Protein AF-A0A4R3EW87-F1 (afdb_monomer_lite)

Sequence (245 aa):
MAAASVPEVMINSNGIRLARLDYAKRLHEVAPASLVAISLDSADTKTNDQHRGAGGISAVNAIENLVSLGHAVCISTVMTGDNFKSAESLIDRFFPDVRVFRFFPRIPRSVAEANDDEYWTELSIFFERVQQRAGTQPWLKPILPYKSVQRSEQGLMFDTLEHCCCAFSKAFIDSSLQVYPCYYSANTDTRYGDLLQDSFKAIWSGERARETREASRLRSLCSVSLLRPHVPHKFHSQDWAHGLT

Structure (mmCIF, N/CA/C/O backbone):
data_AF-A0A4R3EW87-F1
#
_entry.id   AF-A0A4R3EW87-F1
#
loop_
_atom_site.group_PDB
_atom_site.id
_atom_site.type_symbol
_atom_site.label_atom_id
_atom_site.label_alt_id
_atom_site.label_comp_id
_atom_site.label_asym_id
_atom_site.label_entity_id
_atom_site.label_seq_id
_atom_site.pdbx_PDB_ins_code
_atom_site.Cartn_x
_atom_site.Cartn_y
_atom_site.Cartn_z
_atom_site.occupancy
_atom_site.B_iso_or_equiv
_atom_site.auth_seq_id
_atom_site.auth_comp_id
_atom_site.auth_asym_id
_atom_site.auth_atom_id
_atom_site.pdbx_PDB_model_num
ATOM 1 N N . MET A 1 1 ? 9.437 -21.289 20.435 1.00 26.72 1 MET A N 1
ATOM 2 C CA . MET A 1 1 ? 8.135 -20.606 20.265 1.00 26.72 1 MET A CA 1
ATOM 3 C C . MET A 1 1 ? 8.160 -19.906 18.922 1.00 26.72 1 MET A C 1
ATOM 5 O O . MET A 1 1 ? 9.165 -19.278 18.623 1.00 26.72 1 MET A O 1
ATOM 9 N N . ALA A 1 2 ? 7.144 -20.155 18.093 1.00 28.72 2 ALA A N 1
ATOM 10 C CA . ALA A 1 2 ? 7.149 -19.932 16.649 1.00 28.72 2 ALA A CA 1
ATOM 11 C C . ALA A 1 2 ? 7.672 -18.543 16.253 1.00 28.72 2 ALA A C 1
ATOM 13 O O . ALA A 1 2 ? 7.121 -17.528 16.676 1.00 28.72 2 ALA A O 1
ATOM 14 N N . ALA A 1 3 ? 8.711 -18.513 15.413 1.00 31.08 3 ALA A N 1
ATOM 15 C CA . ALA A 1 3 ? 8.993 -17.349 14.590 1.00 31.08 3 ALA A CA 1
ATOM 16 C C . ALA A 1 3 ? 7.690 -17.044 13.849 1.00 31.08 3 ALA A C 1
ATOM 18 O O . ALA A 1 3 ? 7.222 -17.878 13.077 1.00 31.08 3 ALA A O 1
ATOM 19 N N . ALA A 1 4 ? 7.037 -15.935 14.196 1.00 39.56 4 ALA A N 1
ATOM 20 C CA . ALA A 1 4 ? 5.772 -15.553 13.597 1.00 39.56 4 ALA A CA 1
ATOM 21 C C . ALA A 1 4 ? 6.009 -15.428 12.090 1.00 39.56 4 ALA A C 1
ATOM 23 O O . ALA A 1 4 ? 6.648 -14.474 11.646 1.00 39.56 4 ALA A O 1
ATOM 24 N N . SER A 1 5 ? 5.575 -16.436 11.331 1.00 42.72 5 SER A N 1
ATOM 25 C CA . SER A 1 5 ? 5.704 -16.467 9.883 1.00 42.72 5 SER A CA 1
ATOM 26 C C . SER A 1 5 ? 5.057 -15.198 9.357 1.00 42.72 5 SER A C 1
ATOM 28 O O . SER A 1 5 ? 3.868 -14.961 9.586 1.00 42.72 5 SER A O 1
ATOM 30 N N . VAL A 1 6 ? 5.846 -14.350 8.703 1.00 48.12 6 VAL A N 1
ATOM 31 C CA . VAL A 1 6 ? 5.289 -13.274 7.889 1.00 48.12 6 VAL A CA 1
ATOM 32 C C . VAL A 1 6 ? 4.300 -13.951 6.937 1.00 48.12 6 VAL A C 1
ATOM 34 O O . VAL A 1 6 ? 4.699 -14.922 6.292 1.00 48.12 6 VAL A O 1
ATOM 37 N N . PRO A 1 7 ? 3.024 -13.531 6.891 1.00 59.00 7 PRO A N 1
ATOM 38 C CA . PRO A 1 7 ? 2.067 -14.148 5.990 1.00 59.00 7 PRO A CA 1
ATOM 39 C C . PRO A 1 7 ? 2.629 -14.098 4.570 1.00 59.00 7 PRO A C 1
ATOM 41 O O . PRO A 1 7 ? 3.055 -13.036 4.110 1.00 59.00 7 PRO A O 1
ATOM 44 N N . GLU A 1 8 ? 2.651 -15.251 3.902 1.00 76.06 8 GLU A N 1
ATOM 45 C CA . GLU A 1 8 ? 3.223 -15.406 2.557 1.00 76.06 8 GLU A CA 1
ATOM 46 C C . GLU A 1 8 ? 2.510 -14.518 1.530 1.00 76.06 8 GLU A C 1
ATOM 48 O O . GLU A 1 8 ? 3.086 -14.139 0.512 1.00 76.06 8 GLU A O 1
ATOM 53 N N . VAL A 1 9 ? 1.261 -14.141 1.827 1.00 90.38 9 VAL A N 1
ATOM 54 C CA . VAL A 1 9 ? 0.421 -13.304 0.978 1.00 90.38 9 VAL A CA 1
ATOM 55 C C . VAL A 1 9 ? -0.149 -12.141 1.776 1.00 90.38 9 VAL A C 1
ATOM 57 O O . VAL A 1 9 ? -0.781 -12.309 2.822 1.00 90.38 9 VAL A O 1
ATOM 60 N N . MET A 1 10 ? 0.023 -10.945 1.223 1.00 92.38 10 MET A N 1
ATOM 61 C CA . MET A 1 10 ? -0.627 -9.734 1.693 1.00 92.38 10 MET A CA 1
ATOM 62 C C . MET A 1 10 ? -1.493 -9.131 0.596 1.00 92.38 10 MET A C 1
ATOM 64 O O . MET A 1 10 ? -1.043 -8.966 -0.537 1.00 92.38 10 MET A O 1
ATOM 68 N N . ILE A 1 11 ? -2.707 -8.732 0.964 1.00 95.56 11 ILE A N 1
ATOM 69 C CA . ILE A 1 11 ? -3.673 -8.121 0.051 1.00 95.56 11 ILE A CA 1
ATOM 70 C C . ILE A 1 11 ? -3.911 -6.682 0.497 1.00 95.56 11 ILE A C 1
ATOM 72 O O . ILE A 1 11 ? -4.476 -6.450 1.561 1.00 95.56 11 ILE A O 1
ATOM 76 N N . ASN A 1 12 ? -3.503 -5.710 -0.317 1.00 95.69 12 ASN A N 1
ATOM 77 C CA . ASN A 1 12 ? -3.825 -4.303 -0.074 1.00 95.69 12 ASN A CA 1
ATOM 78 C C . ASN A 1 12 ? -5.201 -3.980 -0.671 1.00 95.69 12 ASN A C 1
ATOM 80 O O . ASN A 1 12 ? -5.460 -4.274 -1.839 1.00 95.69 12 ASN A O 1
ATOM 84 N N . SER A 1 13 ? -6.084 -3.365 0.113 1.00 97.19 13 SER A N 1
ATOM 85 C CA . SER A 1 13 ? -7.434 -2.993 -0.316 1.00 97.19 13 SER A CA 1
ATOM 86 C C . SER A 1 13 ? -7.864 -1.656 0.289 1.00 97.19 13 SER A C 1
ATOM 88 O O . SER A 1 13 ? -7.424 -1.275 1.369 1.00 97.19 13 SER A O 1
ATOM 90 N N . ASN A 1 14 ? -8.771 -0.948 -0.384 1.00 96.31 14 ASN A N 1
ATOM 91 C CA . ASN A 1 14 ? -9.493 0.192 0.192 1.00 96.31 14 ASN A CA 1
ATOM 92 C C . ASN A 1 14 ? -10.723 -0.238 1.018 1.00 96.31 14 ASN A C 1
ATOM 94 O O . ASN A 1 14 ? -11.462 0.606 1.506 1.00 96.31 14 ASN A O 1
ATOM 98 N N . GLY A 1 15 ? -10.987 -1.545 1.129 1.00 97.31 15 GLY A N 1
ATOM 99 C CA . GLY A 1 15 ? -12.063 -2.103 1.948 1.00 97.31 15 GLY A CA 1
ATOM 100 C C . GLY A 1 15 ? -13.459 -2.078 1.321 1.00 97.31 15 GLY A C 1
ATOM 101 O O . GLY A 1 15 ? -14.312 -2.845 1.748 1.00 97.31 15 GLY A O 1
ATOM 102 N N . ILE A 1 16 ? -13.709 -1.318 0.249 1.00 97.31 16 ILE A N 1
ATOM 103 C CA . ILE A 1 16 ? -15.072 -1.112 -0.287 1.00 97.31 16 ILE A CA 1
ATOM 104 C C . ILE A 1 16 ? -15.806 -2.428 -0.586 1.00 97.31 16 ILE A C 1
ATOM 106 O O . ILE A 1 16 ? -16.961 -2.601 -0.206 1.00 97.31 16 ILE A O 1
ATOM 110 N N . ARG A 1 17 ? -15.145 -3.389 -1.245 1.00 97.69 17 ARG A N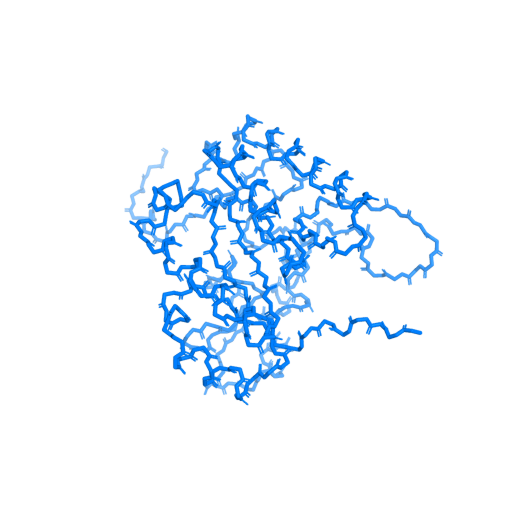 1
ATOM 111 C CA . ARG A 1 17 ? -15.770 -4.692 -1.547 1.00 97.69 17 ARG A CA 1
ATOM 112 C C . ARG A 1 17 ? -15.906 -5.589 -0.320 1.00 97.69 17 ARG A C 1
ATOM 114 O O . ARG A 1 17 ? -16.863 -6.355 -0.267 1.00 97.69 17 ARG A O 1
ATOM 121 N N . LEU A 1 18 ? -14.967 -5.485 0.619 1.00 98.44 18 LEU A N 1
ATOM 122 C CA . LEU A 1 18 ? -14.889 -6.275 1.853 1.00 98.44 18 LEU A CA 1
ATOM 123 C C . LEU A 1 18 ? -15.867 -5.782 2.931 1.00 98.44 18 LEU A C 1
ATOM 125 O O . LEU A 1 18 ? -16.197 -6.526 3.851 1.00 98.44 18 LEU A O 1
ATOM 129 N N . ALA A 1 19 ? -16.408 -4.572 2.774 1.00 98.31 19 ALA A N 1
ATOM 130 C CA . ALA A 1 19 ? -17.542 -4.084 3.554 1.00 98.31 19 ALA A CA 1
ATOM 131 C C . ALA A 1 19 ? -18.802 -4.950 3.370 1.00 98.31 19 ALA A C 1
ATOM 133 O O . ALA A 1 19 ? -19.678 -4.963 4.231 1.00 98.31 19 ALA A O 1
ATOM 134 N N . ARG A 1 20 ? -18.896 -5.697 2.260 1.00 98.44 20 ARG A N 1
ATOM 135 C CA . ARG A 1 20 ? -19.943 -6.698 2.048 1.00 98.44 20 ARG A CA 1
ATOM 136 C C . ARG A 1 20 ? -19.506 -8.021 2.676 1.00 98.44 20 ARG A C 1
ATOM 138 O O . ARG A 1 20 ? -18.510 -8.612 2.254 1.00 98.44 20 ARG A O 1
ATOM 145 N N . LEU A 1 21 ? -20.247 -8.477 3.685 1.00 98.31 21 LEU A N 1
ATOM 146 C CA . LEU A 1 21 ? -19.875 -9.641 4.493 1.00 98.31 21 LEU A CA 1
ATOM 147 C C . LEU A 1 21 ? -19.744 -10.931 3.667 1.00 98.31 21 LEU A C 1
ATOM 149 O O . LEU A 1 21 ? -18.860 -11.737 3.934 1.00 98.31 21 LEU A O 1
ATOM 153 N N . ASP A 1 22 ? -20.582 -11.128 2.648 1.00 98.38 22 ASP A N 1
ATOM 154 C CA . ASP A 1 22 ? -20.495 -12.271 1.730 1.00 98.38 22 ASP A CA 1
ATOM 155 C C . ASP A 1 22 ? -19.151 -12.305 0.983 1.00 98.38 22 ASP A C 1
ATOM 157 O O . ASP A 1 22 ? -18.526 -13.357 0.850 1.00 98.38 22 ASP A O 1
ATOM 161 N N . TYR A 1 23 ? -18.658 -11.143 0.551 1.00 98.44 23 TYR A N 1
ATOM 162 C CA . TYR A 1 23 ? -17.362 -11.027 -0.107 1.00 98.44 23 TYR A CA 1
ATOM 163 C C . TYR A 1 23 ? -16.203 -11.270 0.871 1.00 98.44 23 TYR A C 1
ATOM 165 O O . TYR A 1 23 ? -15.242 -11.954 0.518 1.00 98.44 23 TYR A O 1
ATOM 173 N N . ALA A 1 24 ? -16.296 -10.747 2.099 1.00 98.56 24 ALA A N 1
ATOM 174 C CA . ALA A 1 24 ? -15.303 -10.998 3.147 1.00 98.56 24 ALA A CA 1
ATOM 175 C C . ALA A 1 24 ? -15.227 -12.487 3.527 1.00 98.56 24 ALA A C 1
ATOM 177 O O . ALA A 1 24 ? -14.126 -13.028 3.627 1.00 98.56 24 ALA A O 1
ATOM 178 N N . LYS A 1 25 ? -16.376 -13.167 3.647 1.00 98.50 25 LYS A N 1
ATOM 179 C CA . LYS A 1 25 ? -16.454 -14.620 3.879 1.00 98.50 25 LYS A CA 1
ATOM 180 C C . LYS A 1 25 ? -15.754 -15.404 2.778 1.00 98.50 25 LYS A C 1
ATOM 182 O O . LYS A 1 25 ? -14.872 -16.200 3.074 1.00 98.50 25 LYS A O 1
ATOM 187 N N . ARG A 1 26 ? -16.052 -15.093 1.513 1.00 98.31 26 ARG A N 1
ATOM 188 C CA . ARG A 1 26 ? -15.391 -15.733 0.367 1.00 98.31 26 ARG A CA 1
ATOM 189 C C . ARG A 1 26 ? -13.875 -15.549 0.390 1.00 98.31 26 ARG A C 1
ATOM 191 O O . ARG A 1 26 ? -13.159 -16.493 0.084 1.00 98.31 26 ARG A O 1
ATOM 198 N N . LEU A 1 27 ? -13.374 -14.359 0.742 1.00 97.44 27 LEU A N 1
ATOM 199 C CA . LEU A 1 27 ? -11.930 -14.142 0.884 1.00 97.44 27 LEU A CA 1
ATOM 200 C C . LEU A 1 27 ? -11.343 -14.993 2.018 1.00 97.44 27 LEU A C 1
ATOM 202 O O . LEU A 1 27 ? -10.307 -15.626 1.830 1.00 97.44 27 LEU A O 1
ATOM 206 N N . HIS A 1 28 ? -12.002 -15.014 3.178 1.00 97.06 28 HIS A N 1
ATOM 207 C CA . HIS A 1 28 ? -11.565 -15.813 4.319 1.00 97.06 28 HIS A CA 1
ATOM 208 C C . HIS A 1 28 ? -11.522 -17.310 3.990 1.00 97.06 28 HIS A C 1
ATOM 210 O O . HIS A 1 28 ? -10.567 -17.978 4.364 1.00 97.06 28 HIS A O 1
ATOM 216 N N . GLU A 1 29 ? -12.497 -17.819 3.238 1.00 97.38 29 GLU A N 1
ATOM 217 C CA . GLU A 1 29 ? -12.547 -19.218 2.801 1.00 97.38 29 GLU A CA 1
ATOM 218 C C . GLU A 1 29 ? -11.392 -19.588 1.855 1.00 97.38 29 GLU A C 1
ATOM 220 O O . GLU A 1 29 ? -10.799 -20.654 2.008 1.00 97.38 29 GLU A O 1
ATOM 225 N N . VAL A 1 30 ? -11.049 -18.727 0.886 1.00 96.19 30 VAL A N 1
ATOM 226 C CA . VAL A 1 30 ? -10.030 -19.054 -0.137 1.00 96.19 30 VAL A CA 1
ATOM 227 C C . VAL A 1 30 ? -8.599 -18.709 0.275 1.00 96.19 30 VAL A C 1
ATOM 229 O O . VAL A 1 30 ? -7.657 -19.285 -0.264 1.00 96.19 30 VAL A O 1
ATOM 232 N N . ALA A 1 31 ? -8.414 -17.757 1.191 1.00 95.00 31 ALA A N 1
ATOM 233 C CA . ALA A 1 31 ? -7.098 -17.276 1.608 1.00 95.00 31 ALA A CA 1
ATOM 234 C C . ALA A 1 31 ? -7.022 -17.003 3.126 1.00 95.00 31 ALA A C 1
ATOM 236 O O . ALA A 1 31 ? -6.613 -15.910 3.527 1.00 95.00 31 ALA A O 1
ATOM 237 N N . PRO A 1 32 ? -7.374 -17.970 3.998 1.00 94.00 32 PRO A N 1
ATOM 238 C CA . PRO A 1 32 ? -7.515 -17.746 5.444 1.00 94.00 32 PRO A CA 1
ATOM 239 C C . PRO A 1 32 ? -6.225 -17.279 6.136 1.00 94.00 32 PRO A C 1
ATOM 241 O O . PRO A 1 32 ? -6.285 -16.614 7.165 1.00 94.00 32 PRO A O 1
ATOM 244 N N . ALA A 1 33 ? -5.060 -17.610 5.570 1.00 91.62 33 ALA A N 1
ATOM 245 C CA . ALA A 1 33 ? -3.749 -17.240 6.102 1.00 91.62 33 ALA A CA 1
ATOM 246 C C . ALA A 1 33 ? -3.211 -15.895 5.570 1.00 91.62 33 ALA A C 1
ATOM 248 O O . ALA A 1 33 ? -2.104 -15.496 5.935 1.00 91.62 33 ALA A O 1
ATOM 249 N N . SER A 1 34 ? -3.945 -15.205 4.688 1.00 94.88 34 SER A N 1
ATOM 250 C CA . SER A 1 34 ? -3.498 -13.918 4.151 1.00 94.88 34 SER A CA 1
ATOM 251 C C . SER A 1 34 ? -3.620 -12.799 5.186 1.00 94.88 34 SER A C 1
ATOM 253 O O . SER A 1 34 ? -4.473 -12.840 6.071 1.00 94.88 34 SER A O 1
ATOM 255 N N . LEU A 1 35 ? -2.775 -11.776 5.062 1.00 95.38 35 LEU A N 1
ATOM 256 C CA . LEU A 1 35 ? -2.942 -10.526 5.801 1.00 95.38 35 LEU A CA 1
ATOM 257 C C . LEU A 1 35 ? -3.587 -9.484 4.894 1.00 95.38 35 LEU A C 1
ATOM 259 O O . LEU A 1 35 ? -2.999 -9.078 3.887 1.00 95.38 35 LEU A O 1
ATOM 263 N N . VAL A 1 36 ? -4.773 -9.014 5.266 1.00 97.50 36 VAL A N 1
ATOM 264 C CA . VAL A 1 36 ? -5.471 -7.976 4.505 1.00 97.50 36 VAL A CA 1
ATOM 265 C C . VAL A 1 36 ? -5.117 -6.609 5.074 1.00 97.50 36 VAL A C 1
ATOM 267 O O . VAL A 1 36 ? -5.470 -6.276 6.203 1.00 97.50 36 VAL A O 1
ATOM 270 N N . ALA A 1 37 ? -4.410 -5.813 4.282 1.00 97.06 37 ALA A N 1
ATOM 271 C CA . ALA A 1 37 ? -4.080 -4.434 4.589 1.00 97.06 37 ALA A CA 1
ATOM 272 C C . ALA A 1 37 ? -5.196 -3.506 4.081 1.00 97.06 37 ALA A C 1
ATOM 274 O O . ALA A 1 37 ? -5.301 -3.248 2.878 1.00 97.06 37 ALA A O 1
ATOM 275 N N . ILE A 1 38 ? -6.039 -3.016 4.991 1.00 98.25 38 ILE A N 1
ATOM 276 C CA . ILE A 1 38 ? -7.107 -2.060 4.686 1.00 98.25 38 ILE A CA 1
ATOM 277 C C . ILE A 1 38 ? -6.563 -0.641 4.790 1.00 98.25 38 ILE A C 1
ATOM 279 O O . ILE A 1 38 ? -5.973 -0.256 5.798 1.00 98.25 38 ILE A O 1
ATOM 283 N N . SER A 1 39 ? -6.769 0.135 3.733 1.00 96.88 39 SER A N 1
ATOM 284 C CA . SER A 1 39 ? -6.379 1.537 3.693 1.00 96.88 39 SER A CA 1
ATOM 285 C C . SER A 1 39 ? -7.377 2.390 4.476 1.00 96.88 39 SER A C 1
ATOM 287 O O . SER A 1 39 ? -8.541 2.463 4.082 1.00 96.88 39 SER A O 1
ATOM 289 N N . LEU A 1 40 ? -6.927 3.026 5.557 1.00 96.44 40 LEU A N 1
ATOM 290 C CA . LEU A 1 40 ? -7.739 3.911 6.394 1.00 96.44 40 LEU A CA 1
ATOM 291 C C . LEU A 1 40 ? -6.821 4.954 7.044 1.00 96.44 40 LEU A C 1
ATOM 293 O O . LEU A 1 40 ? -5.877 4.598 7.751 1.00 96.44 40 LEU A O 1
ATOM 297 N N . ASP A 1 41 ? -7.082 6.235 6.786 1.00 94.12 41 ASP A N 1
ATOM 298 C CA . ASP A 1 41 ? -6.176 7.319 7.194 1.00 94.12 41 ASP A CA 1
ATOM 299 C C . ASP A 1 41 ? -6.560 7.974 8.529 1.00 94.12 41 ASP A C 1
ATOM 301 O O . ASP A 1 41 ? -5.760 8.690 9.125 1.00 94.12 41 ASP A O 1
ATOM 305 N N . SER A 1 42 ? -7.780 7.730 9.007 1.00 91.62 42 SER A N 1
ATOM 306 C CA . SER A 1 42 ? -8.287 8.234 10.283 1.00 91.62 42 SER A CA 1
ATOM 307 C C . SER A 1 42 ? -9.432 7.363 10.793 1.00 91.62 42 SER A C 1
ATOM 309 O O . SER A 1 42 ? -10.174 6.783 9.998 1.00 91.62 42 SER A O 1
ATOM 311 N N . ALA A 1 43 ? -9.595 7.274 12.117 1.00 89.25 43 ALA A N 1
ATOM 312 C CA . ALA A 1 43 ? -10.757 6.616 12.712 1.00 89.25 43 ALA A CA 1
ATOM 313 C C . ALA A 1 43 ? -12.049 7.421 12.488 1.00 89.25 43 ALA A C 1
ATOM 315 O O . ALA A 1 43 ? -13.134 6.829 12.477 1.00 89.25 43 ALA A O 1
ATOM 316 N N . ASP A 1 44 ? -11.934 8.741 12.282 1.00 89.19 44 ASP A N 1
ATOM 317 C CA . ASP A 1 44 ? -13.027 9.566 11.778 1.00 89.19 44 ASP A CA 1
ATOM 318 C C . ASP A 1 44 ? -13.131 9.409 10.259 1.00 89.19 44 ASP A C 1
ATOM 320 O O . ASP A 1 44 ? -12.287 9.858 9.479 1.00 89.19 44 ASP A O 1
ATOM 324 N N . THR A 1 45 ? -14.225 8.784 9.833 1.00 91.06 45 THR A N 1
ATOM 325 C CA . THR A 1 45 ? -14.519 8.552 8.419 1.00 91.06 45 THR A CA 1
ATOM 326 C C . THR A 1 45 ? -14.620 9.846 7.610 1.00 91.06 45 THR A C 1
ATOM 328 O O . THR A 1 45 ? -14.296 9.825 6.425 1.00 91.06 45 THR A O 1
ATOM 331 N N . LYS A 1 46 ? -14.980 10.983 8.227 1.00 89.19 46 LYS A N 1
ATOM 332 C CA . LYS A 1 46 ? -15.002 12.279 7.531 1.00 89.19 46 LYS A CA 1
ATOM 333 C C . LYS A 1 46 ? -13.590 12.752 7.195 1.00 89.19 46 LYS A C 1
ATOM 335 O O . LYS A 1 46 ? -13.335 13.108 6.048 1.00 89.19 46 LYS A O 1
ATOM 340 N N . THR A 1 47 ? -12.663 12.702 8.154 1.00 87.12 47 THR A N 1
ATOM 341 C CA . THR A 1 47 ? -11.243 13.021 7.922 1.00 87.12 47 THR A CA 1
ATOM 342 C C . THR A 1 47 ? -10.600 12.064 6.920 1.00 87.12 47 THR A C 1
ATOM 344 O O . THR A 1 47 ? -9.810 12.486 6.075 1.00 87.12 47 THR A O 1
ATOM 347 N N . ASN A 1 48 ? -10.956 10.777 6.962 1.00 90.06 48 ASN A N 1
ATOM 348 C CA . ASN A 1 48 ? -10.509 9.822 5.949 1.00 90.06 48 ASN A CA 1
ATOM 349 C C . ASN A 1 48 ? -10.981 10.225 4.541 1.00 90.06 48 ASN A C 1
ATOM 351 O O . ASN A 1 48 ? -10.190 10.253 3.596 1.00 90.06 48 ASN A O 1
ATOM 355 N N . ASP A 1 49 ? -12.263 10.555 4.399 1.00 92.81 49 ASP A N 1
ATOM 356 C CA . ASP A 1 49 ? -12.872 10.827 3.097 1.00 92.81 49 ASP A CA 1
ATOM 357 C C . ASP A 1 49 ? -12.428 12.170 2.505 1.00 92.81 49 ASP A C 1
ATOM 359 O O . ASP A 1 49 ? -12.360 12.290 1.285 1.00 92.81 49 ASP A O 1
ATOM 363 N N . GLN A 1 50 ? -11.997 13.133 3.327 1.00 88.56 50 GLN A N 1
ATOM 364 C CA . GLN A 1 50 ? -11.319 14.347 2.847 1.00 88.56 50 GLN A CA 1
ATOM 365 C C . GLN A 1 50 ? -10.076 14.030 1.996 1.00 88.56 50 GLN A C 1
ATOM 367 O O . GLN A 1 50 ? -9.820 14.712 1.007 1.00 88.56 50 GLN A O 1
ATOM 372 N N . HIS A 1 51 ? -9.334 12.975 2.343 1.00 82.38 51 HIS A N 1
ATOM 373 C CA . HIS A 1 51 ? -8.112 12.577 1.638 1.00 82.38 51 HIS A CA 1
ATOM 374 C C . HIS A 1 51 ? -8.367 11.538 0.545 1.00 82.38 51 HIS A C 1
ATOM 376 O O . HIS A 1 51 ? -7.710 11.542 -0.497 1.00 82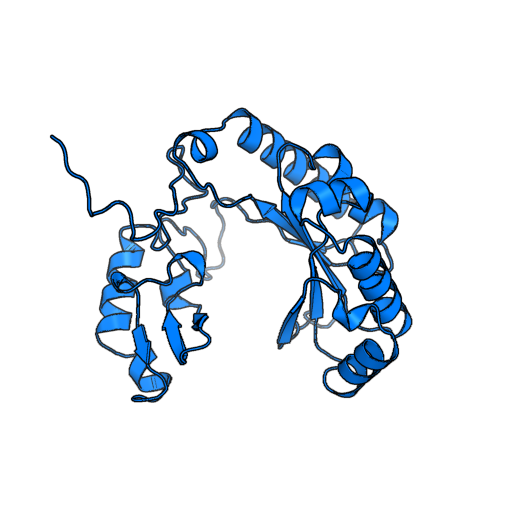.38 51 HIS A O 1
ATOM 382 N N . ARG A 1 52 ? -9.307 10.619 0.789 1.00 86.94 52 ARG A N 1
ATOM 383 C CA . ARG A 1 52 ? -9.575 9.466 -0.087 1.00 86.94 52 ARG A CA 1
ATOM 384 C C . ARG A 1 52 ? -10.761 9.663 -1.029 1.00 86.94 52 ARG A C 1
ATOM 386 O O . ARG A 1 52 ? -11.029 8.790 -1.852 1.00 86.94 52 ARG A O 1
ATOM 393 N N . GLY A 1 53 ? -11.474 10.779 -0.911 1.00 89.75 53 GLY A N 1
ATOM 394 C CA . GLY A 1 53 ? -12.680 11.110 -1.667 1.00 89.75 53 GLY A CA 1
ATOM 395 C C . GLY A 1 53 ? -13.948 10.463 -1.106 1.00 89.75 53 GLY A C 1
ATOM 396 O O . GLY A 1 53 ? -14.967 11.136 -0.984 1.00 89.75 53 GLY A O 1
ATOM 397 N N . ALA A 1 54 ? -13.904 9.169 -0.771 1.00 91.44 54 ALA A N 1
ATOM 398 C CA . ALA A 1 54 ? -15.006 8.440 -0.143 1.00 91.44 54 ALA A CA 1
ATOM 399 C C . ALA A 1 54 ? -14.546 7.081 0.414 1.00 91.44 54 ALA A C 1
ATOM 401 O O . ALA A 1 54 ? -13.498 6.550 0.034 1.00 91.44 54 ALA A O 1
ATOM 402 N N . GLY A 1 55 ? -15.409 6.452 1.215 1.00 93.62 55 GLY A N 1
ATOM 403 C CA . GLY A 1 55 ? -15.325 5.023 1.528 1.00 93.62 55 GLY A CA 1
ATOM 404 C C . GLY A 1 55 ? -14.786 4.691 2.916 1.00 93.62 55 GLY A C 1
ATOM 405 O O . GLY A 1 55 ? -14.611 3.510 3.209 1.00 93.62 55 GLY A O 1
ATOM 406 N N . GLY A 1 56 ? -14.581 5.679 3.788 1.00 95.56 56 GLY A N 1
ATOM 407 C CA . GLY A 1 56 ? -14.122 5.478 5.162 1.00 95.56 56 GLY A CA 1
ATOM 408 C C . GLY A 1 56 ? -15.038 4.555 5.962 1.00 95.56 56 GLY A C 1
ATOM 409 O O . GLY A 1 56 ? -14.556 3.629 6.609 1.00 95.56 56 GLY A O 1
ATOM 410 N N . ILE A 1 57 ? -16.361 4.724 5.843 1.00 97.12 57 ILE A N 1
ATOM 411 C CA . ILE A 1 57 ? -17.341 3.813 6.468 1.00 97.12 57 ILE A CA 1
ATOM 412 C C . ILE A 1 57 ? -17.170 2.385 5.932 1.00 97.12 57 ILE A C 1
ATOM 414 O O . ILE A 1 57 ? -17.172 1.425 6.695 1.00 97.12 57 ILE A O 1
ATOM 418 N N . SER A 1 58 ? -16.968 2.226 4.623 1.00 98.06 58 SER A N 1
ATOM 419 C CA . SER A 1 58 ? -16.755 0.908 4.023 1.00 98.06 58 SER A CA 1
ATOM 420 C C . SER A 1 58 ? -15.446 0.263 4.487 1.00 98.06 58 SER A C 1
ATOM 422 O O . SER A 1 58 ? -15.413 -0.940 4.722 1.00 98.06 58 SER A O 1
ATOM 424 N N . ALA A 1 59 ? -14.372 1.039 4.648 1.00 98.00 59 ALA A N 1
ATOM 425 C CA . ALA A 1 59 ? -13.100 0.550 5.176 1.00 98.00 59 ALA A CA 1
ATOM 426 C C . ALA A 1 59 ? -13.233 0.075 6.632 1.00 98.00 59 ALA A C 1
ATOM 428 O O . ALA A 1 59 ? -12.758 -1.010 6.961 1.00 98.00 59 ALA A O 1
ATOM 429 N N . VAL A 1 60 ? -13.946 0.832 7.471 1.00 97.94 60 VAL A N 1
ATOM 430 C CA . VAL A 1 60 ? -14.304 0.429 8.840 1.00 97.94 60 VAL A CA 1
ATOM 431 C C . VAL A 1 60 ? -15.086 -0.888 8.837 1.00 97.94 60 VAL A C 1
ATOM 433 O O . VAL A 1 60 ? -14.654 -1.853 9.464 1.00 97.94 60 VAL A O 1
ATOM 436 N N . ASN A 1 61 ? -16.175 -0.967 8.067 1.00 98.44 61 ASN A N 1
ATOM 437 C CA . ASN A 1 61 ? -17.004 -2.174 7.992 1.00 98.44 61 ASN A CA 1
ATOM 438 C C . ASN A 1 61 ? -16.209 -3.381 7.467 1.00 98.44 61 ASN A C 1
ATOM 440 O O . ASN A 1 61 ? -16.441 -4.512 7.880 1.00 98.44 61 ASN A O 1
ATOM 444 N N . ALA A 1 62 ? -15.258 -3.163 6.554 1.00 98.62 62 ALA A N 1
ATOM 445 C CA . ALA A 1 62 ? -14.370 -4.216 6.072 1.00 98.62 62 ALA A CA 1
ATOM 446 C C . ALA A 1 62 ? -13.461 -4.761 7.178 1.00 98.62 62 ALA A C 1
ATOM 448 O O . ALA A 1 62 ? -13.292 -5.976 7.269 1.00 98.62 62 ALA A O 1
ATOM 449 N N . ILE A 1 63 ? -12.893 -3.880 8.009 1.00 98.62 63 ILE A N 1
ATOM 450 C CA . ILE A 1 63 ? -12.076 -4.271 9.164 1.00 98.62 63 ILE A CA 1
ATOM 451 C C . ILE A 1 63 ? -12.929 -5.089 10.137 1.00 98.62 63 ILE A C 1
ATOM 453 O O . ILE A 1 63 ? -12.542 -6.200 10.483 1.00 98.62 63 ILE A O 1
ATOM 457 N N . GLU A 1 64 ? -14.108 -4.587 10.507 1.00 98.44 64 GLU A N 1
ATOM 458 C CA . GLU A 1 64 ? -15.026 -5.254 11.441 1.00 98.44 64 GLU A CA 1
ATOM 459 C C . GLU A 1 64 ? -15.481 -6.626 10.917 1.00 98.44 64 GLU A C 1
ATOM 461 O O . GLU A 1 64 ? -15.410 -7.621 11.642 1.00 98.44 64 GLU A O 1
ATOM 466 N N . ASN A 1 65 ? -15.848 -6.724 9.634 1.00 98.69 65 ASN A N 1
ATOM 467 C CA . ASN A 1 65 ? -16.192 -7.999 9.002 1.00 98.69 65 ASN A CA 1
ATOM 468 C C . ASN A 1 65 ? -15.028 -8.995 9.071 1.00 98.69 65 ASN A C 1
ATOM 470 O O . ASN A 1 65 ? -15.221 -10.135 9.490 1.00 98.69 65 ASN A O 1
ATOM 474 N N . LEU A 1 66 ? -13.822 -8.588 8.667 1.00 98.56 66 LEU A N 1
ATOM 475 C CA . LEU A 1 66 ? -12.654 -9.473 8.645 1.00 98.56 66 LEU A CA 1
ATOM 476 C C . LEU A 1 66 ? -12.252 -9.923 10.053 1.00 98.56 66 LEU A C 1
ATOM 478 O O . LEU A 1 66 ? -11.996 -11.110 10.254 1.00 98.56 66 LEU A O 1
ATOM 482 N N . VAL A 1 67 ? -12.271 -9.009 11.026 1.00 98.31 67 VAL A N 1
ATOM 483 C CA . VAL A 1 67 ? -12.029 -9.310 12.444 1.00 98.31 67 VAL A CA 1
ATOM 484 C C . VAL A 1 67 ? -13.066 -10.303 12.974 1.00 98.31 67 VAL A C 1
ATOM 486 O O . VAL A 1 67 ? -12.687 -11.287 13.604 1.00 98.31 67 VAL A O 1
ATOM 489 N N . SER A 1 68 ? -14.356 -10.117 12.664 1.00 98.25 68 SER A N 1
ATOM 490 C CA . SER A 1 68 ? -15.425 -11.031 13.109 1.00 98.25 68 SER A CA 1
ATOM 491 C C . SER A 1 68 ? -15.276 -12.458 12.564 1.00 98.25 68 SER A C 1
ATOM 493 O O . SER A 1 68 ? -15.724 -13.416 13.189 1.00 98.25 68 SER A O 1
ATOM 495 N N . LEU A 1 69 ? -14.616 -12.603 11.412 1.00 98.00 69 LEU A N 1
ATOM 496 C CA . LEU A 1 69 ? -14.287 -13.887 10.795 1.00 98.00 69 LEU A CA 1
ATOM 497 C C . LEU A 1 69 ? -12.960 -14.466 11.316 1.00 98.00 69 LEU A C 1
ATOM 499 O O . LEU A 1 69 ? -12.538 -15.522 10.857 1.00 98.00 69 LEU A O 1
ATOM 503 N N . GLY A 1 70 ? -12.262 -13.778 12.225 1.00 96.75 70 GLY A N 1
ATOM 504 C CA . GLY A 1 70 ? -10.926 -14.163 12.686 1.00 96.75 70 GLY A CA 1
ATOM 505 C C . GLY A 1 70 ? -9.839 -14.028 11.612 1.00 96.75 70 GLY A C 1
ATOM 506 O O . GLY A 1 70 ? -8.780 -14.643 11.730 1.00 96.75 70 GLY A O 1
ATOM 507 N N . HIS A 1 71 ? -10.087 -13.259 10.548 1.00 97.12 71 HIS A N 1
ATOM 508 C CA . HIS A 1 71 ? -9.112 -13.027 9.487 1.00 97.12 71 HIS A CA 1
ATOM 509 C C . HIS A 1 71 ? -8.071 -11.991 9.928 1.00 97.12 71 HIS A C 1
ATOM 511 O O . HIS A 1 71 ? -8.404 -10.991 10.565 1.00 97.12 71 HIS A O 1
ATOM 517 N N . ALA A 1 72 ? -6.804 -12.193 9.565 1.00 95.88 72 ALA A N 1
ATOM 518 C CA . ALA A 1 72 ? -5.746 -11.267 9.950 1.00 95.88 72 ALA A CA 1
ATOM 519 C C . ALA A 1 72 ? -5.874 -9.934 9.191 1.00 95.88 72 ALA A C 1
ATOM 521 O O . ALA A 1 72 ? -5.863 -9.893 7.957 1.00 95.88 72 ALA A O 1
ATOM 522 N N . VAL A 1 73 ? -5.944 -8.831 9.939 1.00 97.56 73 VAL A N 1
ATOM 523 C CA . VAL A 1 73 ? -6.068 -7.473 9.394 1.00 97.56 73 VAL A CA 1
ATOM 524 C C . VAL A 1 73 ? -4.847 -6.631 9.751 1.00 97.56 73 VAL A C 1
ATOM 526 O O . VAL A 1 73 ? -4.294 -6.713 10.850 1.00 97.56 73 VAL A O 1
ATOM 529 N N . CYS A 1 74 ? -4.438 -5.799 8.800 1.00 96.56 74 CYS A N 1
ATOM 530 C CA . CYS A 1 74 ? -3.532 -4.683 9.003 1.00 96.56 74 CYS A CA 1
ATOM 531 C C . CYS A 1 74 ? -4.240 -3.392 8.587 1.00 96.56 74 CYS A C 1
ATOM 533 O O . CYS A 1 74 ? -4.885 -3.352 7.542 1.00 96.56 74 CYS A O 1
ATOM 535 N N . ILE A 1 75 ? -4.096 -2.325 9.367 1.00 97.81 75 ILE A N 1
ATOM 536 C CA . ILE A 1 75 ? -4.544 -0.991 8.947 1.00 97.81 75 ILE A CA 1
ATOM 537 C C . ILE A 1 75 ? -3.349 -0.260 8.341 1.00 97.81 75 ILE A C 1
ATOM 539 O O . ILE A 1 75 ? -2.294 -0.185 8.965 1.00 97.81 75 ILE A O 1
ATOM 543 N N . SER A 1 76 ? -3.492 0.219 7.105 1.00 96.06 76 SER A N 1
ATOM 544 C CA . SER A 1 76 ? -2.467 0.982 6.386 1.00 96.06 76 SER A CA 1
ATOM 545 C C . SER A 1 76 ? -2.898 2.429 6.196 1.00 96.06 76 SER A C 1
ATOM 547 O O . SER A 1 76 ? -3.898 2.713 5.541 1.00 96.06 76 SER A O 1
ATOM 549 N N . THR A 1 77 ? -2.094 3.332 6.735 1.00 95.56 77 THR A N 1
ATOM 550 C CA . THR A 1 77 ? -2.353 4.765 6.836 1.00 95.56 77 THR A CA 1
ATOM 551 C C . THR A 1 77 ? -1.247 5.509 6.100 1.00 95.56 77 THR A C 1
ATOM 553 O O . THR A 1 77 ? -0.055 5.264 6.323 1.00 95.56 77 THR A O 1
ATOM 556 N N . VAL A 1 78 ? -1.634 6.416 5.205 1.00 92.12 78 VAL A N 1
ATOM 557 C CA . VAL A 1 78 ? -0.706 7.386 4.615 1.00 92.12 78 VAL A CA 1
ATOM 558 C C . VAL A 1 78 ? -0.744 8.639 5.477 1.00 92.12 78 VAL A C 1
ATOM 560 O O . VAL A 1 78 ? -1.801 9.228 5.665 1.00 92.12 78 VAL A O 1
ATOM 563 N N . MET A 1 79 ? 0.403 9.042 6.007 1.00 90.75 79 MET A N 1
ATOM 564 C CA . MET A 1 79 ? 0.526 10.185 6.903 1.00 90.75 79 MET A CA 1
ATOM 565 C C . MET A 1 79 ? 0.533 11.494 6.115 1.00 90.75 79 MET A C 1
ATOM 567 O O . MET A 1 79 ? 1.388 11.700 5.246 1.00 90.75 79 MET A O 1
ATOM 571 N N . THR A 1 80 ? -0.384 12.390 6.458 1.00 88.94 80 THR A N 1
ATOM 572 C CA . THR A 1 80 ? -0.532 13.749 5.924 1.00 88.94 80 THR A CA 1
ATOM 573 C C . THR A 1 80 ? -0.485 14.753 7.078 1.00 88.94 80 THR A C 1
ATOM 575 O O . THR A 1 80 ? -0.662 14.366 8.232 1.00 88.94 80 THR A O 1
ATOM 578 N N . GLY A 1 81 ? -0.269 16.041 6.778 1.00 86.56 81 GLY A N 1
ATOM 579 C CA . GLY A 1 81 ? -0.317 17.099 7.802 1.00 86.56 81 GLY A CA 1
ATOM 580 C C . GLY A 1 81 ? -1.632 17.098 8.592 1.00 86.56 81 GLY A C 1
ATOM 581 O O . GLY A 1 81 ? -1.652 17.273 9.806 1.00 86.56 81 GLY A O 1
ATOM 582 N N . ASP A 1 82 ? -2.735 16.770 7.922 1.00 86.56 82 ASP A N 1
ATOM 583 C CA . ASP A 1 82 ? -4.072 16.820 8.514 1.00 86.56 82 ASP A CA 1
ATOM 584 C C . ASP A 1 82 ? -4.398 15.619 9.415 1.00 86.56 82 ASP A C 1
ATOM 586 O O . ASP A 1 82 ? -5.338 15.678 10.215 1.00 86.56 82 ASP A O 1
ATOM 590 N N . ASN A 1 83 ? -3.660 14.507 9.301 1.00 90.06 83 ASN A N 1
ATOM 591 C CA . ASN A 1 83 ? -4.015 13.269 9.994 1.00 90.06 83 ASN A CA 1
ATOM 592 C C . ASN A 1 83 ? -3.060 12.846 11.112 1.00 90.06 83 ASN A C 1
ATOM 594 O O . ASN A 1 83 ? -3.396 11.907 11.827 1.00 90.06 83 ASN A O 1
ATOM 598 N N . PHE A 1 84 ? -1.955 13.552 11.372 1.00 87.25 84 PHE A N 1
ATOM 599 C CA . PHE A 1 84 ? -1.037 13.191 12.466 1.00 87.25 84 PHE A CA 1
ATOM 600 C C . PHE A 1 84 ? -1.722 13.043 13.827 1.00 87.25 84 PHE A C 1
ATOM 602 O O . PHE A 1 84 ? -1.394 12.141 14.600 1.00 87.25 84 PHE A O 1
ATOM 609 N N . LYS A 1 85 ? -2.688 13.921 14.120 1.00 80.88 85 LYS A N 1
ATOM 610 C CA . LYS A 1 85 ? -3.442 13.902 15.382 1.00 80.88 85 LYS A CA 1
ATOM 611 C C . LYS A 1 85 ? -4.467 12.771 15.433 1.00 80.88 85 LYS A C 1
ATOM 613 O O . LYS A 1 85 ? -4.714 12.227 16.502 1.00 80.88 85 LYS A O 1
ATOM 618 N N . SER A 1 86 ? -5.073 12.421 14.298 1.00 85.81 86 SER A N 1
ATOM 619 C CA . SER A 1 86 ? -6.169 11.446 14.250 1.00 85.81 86 SER A CA 1
ATOM 620 C C . SER A 1 86 ? -5.714 10.028 13.896 1.00 85.81 86 SER A C 1
ATOM 622 O O . SER A 1 86 ? -6.391 9.071 14.260 1.00 85.81 86 SER A O 1
ATOM 624 N N . ALA A 1 87 ? -4.552 9.850 13.270 1.00 88.12 87 ALA A N 1
ATOM 625 C CA . ALA A 1 87 ? -4.011 8.544 12.905 1.00 88.12 87 ALA A CA 1
ATOM 626 C C . ALA A 1 87 ? -3.7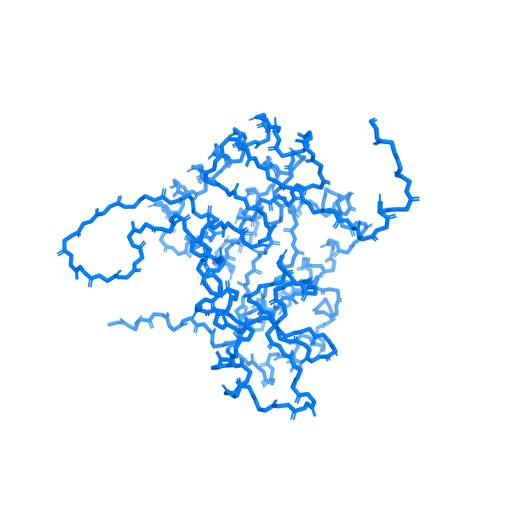36 7.659 14.132 1.00 88.12 87 ALA A C 1
ATOM 628 O O . ALA A 1 87 ? -3.917 6.447 14.065 1.00 88.12 87 ALA A O 1
ATOM 629 N N . GLU A 1 88 ? -3.364 8.243 15.275 1.00 87.88 88 GLU A N 1
ATOM 630 C CA . GLU A 1 88 ? -3.152 7.481 16.513 1.00 87.88 88 GLU A CA 1
ATOM 631 C C . GLU A 1 88 ? -4.461 6.880 17.056 1.00 87.88 88 GLU A C 1
ATOM 633 O O . GLU A 1 88 ? -4.463 5.752 17.549 1.00 87.88 88 GLU A O 1
ATOM 638 N N . SER A 1 89 ? -5.595 7.561 16.846 1.00 92.25 89 SER A N 1
ATOM 639 C CA . SER A 1 89 ? -6.918 7.064 17.256 1.00 92.25 89 SER A CA 1
ATOM 640 C C . SER A 1 89 ? -7.343 5.781 16.531 1.00 92.25 89 SER A C 1
ATOM 642 O O . SER A 1 89 ? -8.226 5.066 17.001 1.00 92.25 89 SER A O 1
ATOM 644 N N . LEU A 1 90 ? -6.693 5.435 15.411 1.00 95.31 90 LEU A N 1
ATOM 645 C CA . LEU A 1 90 ? -6.862 4.124 14.780 1.00 95.31 90 LEU A CA 1
ATOM 646 C C . LEU A 1 90 ? -6.395 3.004 15.708 1.00 95.31 90 LEU A C 1
ATOM 648 O O . LEU A 1 90 ? -7.044 1.962 15.784 1.00 95.31 90 LEU A O 1
ATOM 652 N N . ILE A 1 91 ? -5.291 3.220 16.426 1.00 95.12 91 ILE A N 1
ATOM 653 C CA . ILE A 1 91 ? -4.790 2.254 17.401 1.00 95.12 91 ILE A CA 1
ATOM 654 C C . ILE A 1 91 ? -5.793 2.147 18.547 1.00 95.12 91 ILE A C 1
ATOM 656 O O . ILE A 1 91 ? -6.182 1.038 18.889 1.00 95.12 91 ILE A O 1
ATOM 660 N N . ASP A 1 92 ? -6.272 3.273 19.082 1.00 94.19 92 ASP A N 1
ATOM 661 C CA . ASP A 1 92 ? -7.271 3.278 20.163 1.00 94.19 92 ASP A CA 1
ATOM 662 C C . ASP A 1 92 ? -8.558 2.542 19.787 1.00 94.19 92 ASP A C 1
ATOM 664 O O . ASP A 1 92 ? -9.123 1.820 20.604 1.00 94.19 92 ASP A O 1
ATOM 668 N N . ARG A 1 93 ? -9.018 2.721 18.546 1.00 95.62 93 ARG A N 1
ATOM 669 C CA . ARG A 1 93 ? -10.273 2.142 18.070 1.00 95.62 93 ARG A CA 1
ATOM 670 C C . ARG A 1 93 ? -10.180 0.643 17.805 1.00 95.62 93 ARG A C 1
ATOM 672 O O . ARG A 1 93 ? -11.146 -0.067 18.057 1.00 95.62 93 ARG A O 1
ATOM 679 N N . PHE A 1 94 ? -9.080 0.188 17.209 1.00 97.12 94 PHE A N 1
ATOM 680 C CA . PHE A 1 94 ? -9.009 -1.159 16.637 1.00 97.12 94 PHE A CA 1
ATOM 681 C C . PHE A 1 94 ? -8.094 -2.117 17.401 1.00 97.12 94 PHE A C 1
ATOM 683 O O . PHE A 1 94 ? -8.198 -3.325 17.204 1.00 97.12 94 PHE A O 1
ATOM 690 N N . PHE A 1 95 ? -7.201 -1.633 18.265 1.00 95.81 95 PHE A N 1
ATOM 691 C CA . PHE A 1 95 ? -6.437 -2.501 19.161 1.00 95.81 95 PHE A CA 1
ATOM 692 C C . PHE A 1 95 ? -7.320 -2.916 20.356 1.00 95.81 95 PHE A C 1
ATOM 694 O O . PHE A 1 95 ? -7.976 -2.050 20.932 1.00 95.81 95 PHE A O 1
ATOM 701 N N . PRO A 1 96 ? -7.340 -4.197 20.787 1.00 95.50 96 PRO A N 1
ATOM 702 C CA . PRO A 1 96 ? -6.394 -5.275 20.465 1.00 95.50 96 PRO A CA 1
ATOM 703 C C . PRO A 1 96 ? -6.790 -6.219 19.317 1.00 95.50 96 PRO A C 1
ATOM 705 O O . PRO A 1 96 ? -6.010 -7.126 18.996 1.00 95.50 96 PRO A O 1
ATOM 708 N N . ASP A 1 97 ? -7.963 -6.036 18.713 1.00 96.56 97 ASP A N 1
ATOM 709 C CA . ASP A 1 97 ? -8.489 -6.927 17.669 1.00 96.56 97 ASP A CA 1
ATOM 710 C C . ASP A 1 97 ? -7.656 -6.865 16.380 1.00 96.56 97 ASP A C 1
ATOM 712 O O . ASP A 1 97 ? -7.364 -7.883 15.749 1.00 96.56 97 ASP A O 1
ATOM 716 N N . VAL A 1 98 ? -7.177 -5.669 16.038 1.00 97.00 98 VAL A N 1
ATOM 717 C CA . VAL A 1 98 ? -6.145 -5.428 15.031 1.00 97.00 98 VAL A CA 1
ATOM 718 C C . VAL A 1 98 ? -4.824 -5.163 15.740 1.00 97.00 98 VAL A C 1
ATOM 720 O O . VAL A 1 98 ? -4.711 -4.290 16.598 1.00 97.00 98 VAL A O 1
ATOM 723 N N . ARG A 1 99 ? -3.788 -5.912 15.357 1.00 94.31 99 ARG A N 1
ATOM 724 C CA . ARG A 1 99 ? -2.455 -5.816 15.975 1.00 94.31 99 ARG A CA 1
ATOM 725 C C . ARG A 1 99 ? -1.423 -5.122 15.100 1.00 94.31 99 ARG A C 1
ATOM 727 O O . ARG A 1 99 ? -0.412 -4.672 15.622 1.00 94.31 99 ARG A O 1
ATOM 734 N N . VAL A 1 100 ? -1.639 -5.059 13.786 1.00 94.25 100 VAL A N 1
ATOM 735 C CA . VAL A 1 100 ? -0.647 -4.560 12.825 1.00 94.25 100 VAL A CA 1
ATOM 736 C C . VAL A 1 100 ? -1.109 -3.236 12.229 1.00 94.25 100 VAL A C 1
ATOM 738 O O . VAL A 1 100 ? -2.118 -3.187 11.526 1.00 94.25 100 VAL A O 1
ATOM 741 N N . PHE A 1 101 ? -0.331 -2.179 12.448 1.00 95.19 101 PHE A N 1
ATOM 742 C CA . PHE A 1 101 ? -0.618 -0.835 11.943 1.00 95.19 101 PHE A CA 1
ATOM 743 C C . PHE A 1 101 ? 0.559 -0.344 11.114 1.00 95.19 101 PHE A C 1
ATOM 745 O O . PHE A 1 101 ? 1.702 -0.400 11.555 1.00 95.19 101 PHE A O 1
ATOM 752 N N . ARG A 1 102 ? 0.300 0.111 9.896 1.00 93.31 102 ARG A N 1
ATOM 753 C CA . ARG A 1 102 ? 1.305 0.624 8.970 1.00 93.31 102 ARG A CA 1
ATOM 754 C C . ARG A 1 102 ? 1.108 2.112 8.800 1.00 93.31 102 ARG A C 1
ATOM 756 O O . ARG A 1 102 ? 0.058 2.525 8.325 1.00 93.31 102 ARG A O 1
ATOM 763 N N . PHE A 1 103 ? 2.139 2.881 9.107 1.00 90.00 103 PHE A N 1
ATOM 764 C CA . PHE A 1 103 ? 2.128 4.324 8.910 1.00 90.00 103 PHE A CA 1
ATOM 765 C C . PHE A 1 103 ? 3.225 4.674 7.917 1.00 90.00 103 PHE A C 1
ATOM 767 O O . PHE A 1 103 ? 4.402 4.484 8.209 1.00 90.00 103 PHE A O 1
ATOM 774 N N . PHE A 1 104 ? 2.848 5.143 6.730 1.00 86.06 104 PHE A N 1
ATOM 775 C CA . PHE A 1 104 ? 3.787 5.506 5.668 1.00 86.06 104 PHE A CA 1
ATOM 776 C C . PHE A 1 104 ? 3.807 7.017 5.458 1.00 86.06 104 PHE A C 1
ATOM 778 O O . PHE A 1 104 ? 2.769 7.651 5.626 1.00 86.06 104 PHE A O 1
ATOM 785 N N . PRO A 1 105 ? 4.933 7.610 5.033 1.00 84.81 105 PRO A N 1
ATOM 786 C CA . PRO A 1 105 ? 4.935 9.010 4.655 1.00 84.81 105 PRO A CA 1
ATOM 787 C C . PRO A 1 105 ? 4.104 9.178 3.379 1.00 84.81 105 PRO A C 1
ATOM 789 O O . PRO A 1 105 ? 4.039 8.269 2.540 1.00 84.81 105 PRO A O 1
ATOM 792 N N . ARG A 1 106 ? 3.522 10.360 3.181 1.00 84.56 106 ARG A N 1
ATOM 793 C CA . ARG A 1 106 ? 3.052 10.760 1.854 1.00 84.56 106 ARG A CA 1
ATOM 794 C C . ARG A 1 106 ? 4.245 10.797 0.905 1.00 84.56 106 ARG A C 1
ATOM 796 O O . ARG A 1 106 ? 5.345 11.194 1.284 1.00 84.56 106 ARG A O 1
ATOM 803 N N . ILE A 1 107 ? 4.030 10.382 -0.336 1.00 78.94 107 ILE A N 1
ATOM 804 C CA . ILE A 1 107 ? 5.053 10.510 -1.375 1.00 78.94 107 ILE A CA 1
ATOM 805 C C . ILE A 1 107 ? 4.991 11.949 -1.881 1.00 78.94 107 ILE A C 1
ATOM 807 O O . ILE A 1 107 ? 3.926 12.353 -2.355 1.00 78.94 107 ILE A O 1
ATOM 811 N N . PRO A 1 108 ? 6.087 12.715 -1.808 1.00 75.00 108 PRO A N 1
ATOM 812 C CA . PRO A 1 108 ? 6.098 14.087 -2.288 1.00 75.00 108 PRO A CA 1
ATOM 813 C C . PRO A 1 108 ? 5.807 14.165 -3.785 1.00 75.00 108 PRO A C 1
ATOM 815 O O . PRO A 1 108 ? 6.392 13.440 -4.597 1.00 75.00 108 PRO A O 1
ATOM 818 N N . ARG A 1 109 ? 4.915 15.080 -4.156 1.00 73.56 109 ARG A N 1
ATOM 819 C CA . ARG A 1 109 ? 4.532 15.350 -5.549 1.00 73.56 109 ARG A CA 1
ATOM 820 C C . ARG A 1 109 ? 5.284 16.537 -6.148 1.00 73.56 109 ARG A C 1
ATOM 822 O O . ARG A 1 109 ? 5.271 16.709 -7.358 1.00 73.56 109 ARG A O 1
ATOM 829 N N . SER A 1 110 ? 5.951 17.339 -5.320 1.00 70.12 110 SER A N 1
ATOM 830 C CA . SER A 1 110 ? 6.694 18.533 -5.734 1.00 70.12 110 SER A CA 1
ATOM 831 C C . SER A 1 110 ? 7.913 18.784 -4.847 1.00 70.12 110 SER A C 1
ATOM 833 O O . SER A 1 110 ? 8.038 18.177 -3.780 1.00 70.12 110 SER A O 1
ATOM 835 N N . VAL A 1 111 ? 8.805 19.681 -5.294 1.00 70.12 111 VAL A N 1
ATOM 836 C CA . VAL A 1 111 ? 9.978 20.165 -4.535 1.00 70.12 111 VAL A CA 1
ATOM 837 C C . VAL A 1 111 ? 9.589 20.781 -3.211 1.00 70.12 111 VAL A C 1
ATOM 839 O O . VAL A 1 111 ? 10.171 20.444 -2.183 1.00 70.12 111 VAL A O 1
ATOM 842 N N . ALA A 1 112 ? 8.551 21.606 -3.229 1.00 76.75 112 ALA A N 1
ATOM 843 C CA . ALA A 1 112 ? 8.012 22.211 -2.025 1.00 76.75 112 ALA A CA 1
ATOM 844 C C . ALA A 1 112 ? 7.518 21.146 -1.036 1.00 76.75 112 ALA A C 1
ATOM 846 O O . ALA A 1 112 ? 7.922 21.150 0.117 1.00 76.75 112 ALA A O 1
ATOM 847 N N . GLU A 1 113 ? 6.719 20.180 -1.503 1.00 76.75 113 GLU A N 1
ATOM 848 C CA . GLU A 1 113 ? 6.189 19.105 -0.656 1.00 76.75 113 GLU A CA 1
ATOM 849 C C . GLU A 1 113 ? 7.278 18.226 -0.034 1.00 76.75 113 GLU A C 1
ATOM 851 O O . GLU A 1 113 ? 7.064 17.616 1.010 1.00 76.75 113 GLU A O 1
ATOM 856 N N . ALA A 1 114 ? 8.399 18.101 -0.727 1.00 71.44 114 ALA A N 1
ATOM 857 C CA . ALA A 1 114 ? 9.545 17.316 -0.323 1.00 71.44 114 ALA A CA 1
ATOM 858 C C . ALA A 1 114 ? 10.374 18.027 0.753 1.00 71.44 114 ALA A C 1
ATOM 860 O O . ALA A 1 114 ? 10.800 17.380 1.703 1.00 71.44 114 ALA A O 1
ATOM 861 N N . ASN A 1 115 ? 10.559 19.339 0.626 1.00 74.12 115 ASN A N 1
ATOM 862 C CA . ASN A 1 115 ? 11.320 20.167 1.566 1.00 74.12 115 ASN A CA 1
ATOM 863 C C . ASN A 1 115 ? 10.421 20.806 2.642 1.00 74.12 115 ASN A C 1
ATOM 865 O O . ASN A 1 115 ? 10.723 21.872 3.168 1.00 74.12 115 ASN A O 1
ATOM 869 N N . ASP A 1 116 ? 9.284 20.175 2.926 1.00 83.56 116 ASP A N 1
ATOM 870 C CA . ASP A 1 116 ? 8.330 20.585 3.950 1.00 83.56 116 ASP A CA 1
ATOM 871 C C . ASP A 1 116 ? 8.832 20.126 5.331 1.00 83.56 116 ASP A C 1
ATOM 873 O O . ASP A 1 116 ? 8.521 19.027 5.803 1.00 83.56 116 ASP A O 1
ATOM 877 N N . ASP A 1 117 ? 9.690 20.945 5.942 1.00 81.06 117 ASP A N 1
ATOM 878 C CA . ASP A 1 117 ? 10.338 20.648 7.226 1.00 81.06 117 ASP A CA 1
ATOM 879 C C . ASP A 1 117 ? 9.327 20.446 8.365 1.00 81.06 117 ASP A C 1
ATOM 881 O O . ASP A 1 117 ? 9.556 19.624 9.260 1.00 81.06 117 ASP A O 1
ATOM 885 N N . GLU A 1 118 ? 8.197 21.157 8.322 1.00 88.38 118 GLU A N 1
ATOM 886 C CA . GLU A 1 118 ? 7.118 21.025 9.301 1.00 88.38 118 GLU A CA 1
ATOM 887 C C . GLU A 1 118 ? 6.519 19.617 9.236 1.00 88.38 118 GLU A C 1
ATOM 889 O O . GLU A 1 118 ? 6.528 18.899 10.240 1.00 88.38 118 GLU A O 1
ATOM 894 N N . TYR A 1 119 ? 6.134 19.159 8.039 1.00 87.69 119 TYR A N 1
ATOM 895 C CA . TYR A 1 119 ? 5.627 17.801 7.836 1.00 87.69 119 TYR A CA 1
ATOM 896 C C . TYR A 1 119 ? 6.601 16.722 8.332 1.00 87.69 119 TYR A C 1
ATOM 898 O O . TYR A 1 119 ? 6.198 15.783 9.025 1.00 87.69 119 TYR A O 1
ATOM 906 N N . TRP A 1 120 ? 7.888 16.823 7.984 1.00 81.00 120 TRP A N 1
ATOM 907 C CA . TRP A 1 120 ? 8.880 15.813 8.378 1.00 81.00 120 TRP A CA 1
ATOM 908 C C . TRP A 1 120 ? 9.163 15.809 9.880 1.00 81.00 120 TRP A C 1
ATOM 910 O O . TRP A 1 120 ? 9.423 14.742 10.459 1.00 81.00 120 TRP A O 1
ATOM 920 N N . THR A 1 121 ? 9.097 16.981 10.509 1.00 81.44 121 THR A N 1
ATOM 921 C CA . THR A 1 121 ? 9.200 17.123 11.962 1.00 81.44 121 THR A CA 1
ATOM 922 C C . THR A 1 121 ? 8.004 16.461 12.634 1.00 81.44 121 THR A C 1
ATOM 924 O O . THR A 1 121 ? 8.190 15.570 13.466 1.00 81.44 121 THR A O 1
ATOM 927 N N . GLU A 1 122 ? 6.780 16.796 12.223 1.00 87.56 122 GLU A N 1
ATOM 928 C CA . GLU A 1 122 ? 5.560 16.204 12.781 1.00 87.56 122 GLU A CA 1
ATOM 929 C C . GLU A 1 122 ? 5.494 14.684 12.583 1.00 87.56 122 GLU A C 1
ATOM 931 O O . GLU A 1 122 ? 5.146 13.953 13.516 1.00 87.56 122 GLU A O 1
ATOM 936 N N . LEU A 1 123 ? 5.905 14.186 11.412 1.00 85.50 123 LEU A N 1
ATOM 937 C CA . LEU A 1 123 ? 5.995 12.752 11.132 1.00 85.50 123 LEU A CA 1
ATOM 938 C C . LEU A 1 123 ? 6.970 12.045 12.080 1.00 85.50 123 LEU A C 1
ATOM 940 O O . LEU A 1 123 ? 6.668 10.956 12.571 1.00 85.50 123 LEU A O 1
ATOM 944 N N . SER A 1 124 ? 8.129 12.656 12.346 1.00 80.25 124 SER A N 1
ATOM 945 C CA . SER A 1 124 ? 9.132 12.091 13.256 1.00 80.25 124 SER A CA 1
ATOM 946 C C . SER A 1 124 ? 8.585 12.008 14.683 1.00 80.25 124 SER A C 1
ATOM 948 O O . SER A 1 124 ? 8.651 10.941 15.295 1.00 80.25 124 SER A O 1
ATOM 950 N N . ILE A 1 125 ? 7.942 13.078 15.166 1.00 83.06 125 ILE A N 1
ATOM 951 C CA . ILE A 1 125 ? 7.296 13.097 16.488 1.00 83.06 125 ILE A CA 1
ATOM 952 C C . ILE A 1 125 ? 6.184 12.035 16.554 1.00 83.06 125 ILE A C 1
ATOM 954 O O . ILE A 1 125 ? 6.065 11.315 17.545 1.00 83.06 125 ILE A O 1
ATOM 958 N N . PHE A 1 126 ? 5.365 11.897 15.506 1.00 87.44 126 PHE A N 1
ATOM 959 C CA . PHE A 1 126 ? 4.329 10.862 15.444 1.00 87.44 126 PHE A CA 1
ATOM 960 C C . PHE A 1 126 ? 4.922 9.447 15.546 1.00 87.44 126 PHE A C 1
ATOM 962 O O . PHE A 1 126 ? 4.439 8.631 16.334 1.00 87.44 126 PHE A O 1
ATOM 969 N N . PHE A 1 127 ? 5.990 9.151 14.799 1.00 85.44 127 PHE A N 1
ATOM 970 C CA . PHE A 1 127 ? 6.655 7.847 14.861 1.00 85.44 127 PHE A CA 1
ATOM 971 C C . PHE A 1 127 ? 7.240 7.545 16.238 1.00 85.44 127 PHE A C 1
ATOM 973 O O . PHE A 1 127 ? 7.088 6.417 16.710 1.00 85.44 127 PHE A O 1
ATOM 980 N N . GLU A 1 128 ? 7.851 8.526 16.901 1.00 82.19 128 GLU A N 1
ATOM 981 C CA . GLU A 1 128 ? 8.347 8.367 18.272 1.00 82.19 128 GLU A CA 1
ATOM 982 C C . GLU A 1 128 ? 7.217 8.004 19.244 1.00 82.19 128 GLU A C 1
ATOM 984 O O . GLU A 1 128 ? 7.353 7.037 19.998 1.00 82.19 128 GLU A O 1
ATOM 989 N N . ARG A 1 129 ? 6.067 8.695 19.178 1.00 86.81 129 ARG A N 1
ATOM 990 C CA . ARG A 1 129 ? 4.898 8.372 20.020 1.00 86.81 129 ARG A CA 1
ATOM 991 C C . ARG A 1 129 ? 4.395 6.947 19.794 1.00 86.81 129 ARG A C 1
ATOM 993 O O . ARG A 1 129 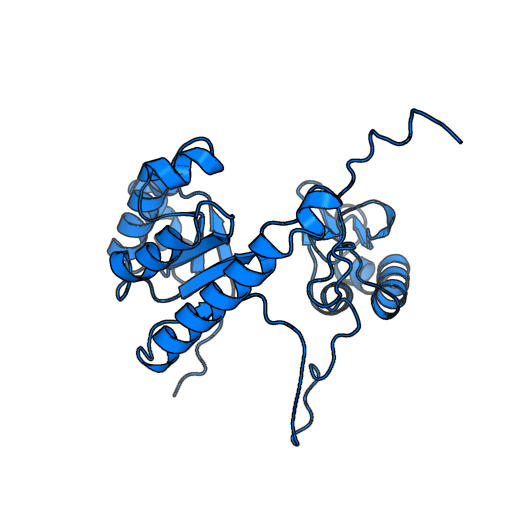? 4.197 6.196 20.750 1.00 86.81 129 ARG A O 1
ATOM 1000 N N . VAL A 1 130 ? 4.237 6.541 18.533 1.00 87.00 130 VAL A N 1
ATOM 1001 C CA . VAL A 1 130 ? 3.774 5.187 18.184 1.00 87.00 130 VAL A CA 1
ATOM 1002 C C . VAL A 1 130 ? 4.764 4.112 18.656 1.00 87.00 130 VAL A C 1
ATOM 1004 O O . VAL A 1 130 ? 4.340 3.065 19.152 1.00 87.00 130 VAL A O 1
ATOM 1007 N N . GLN A 1 131 ? 6.074 4.359 18.549 1.00 82.88 131 GLN A N 1
ATOM 1008 C CA . GLN A 1 131 ? 7.102 3.437 19.048 1.00 82.88 131 GLN A CA 1
ATOM 1009 C C . GLN A 1 131 ? 7.078 3.315 20.574 1.00 82.88 131 GLN A C 1
ATOM 1011 O O . GLN A 1 131 ? 7.109 2.197 21.092 1.00 82.88 131 GLN A O 1
ATOM 1016 N N . GLN A 1 132 ? 6.971 4.434 21.296 1.00 83.75 132 GLN A N 1
ATOM 1017 C CA . GLN A 1 132 ? 6.847 4.432 22.759 1.00 83.75 132 GLN A CA 1
ATOM 1018 C C . GLN A 1 132 ? 5.624 3.627 23.207 1.00 83.75 132 GLN A C 1
ATOM 1020 O O . GLN A 1 132 ? 5.722 2.772 24.091 1.00 83.75 132 GLN A O 1
ATOM 1025 N N . ARG A 1 133 ? 4.484 3.832 22.539 1.00 88.81 133 ARG A N 1
ATOM 1026 C CA . ARG A 1 133 ? 3.259 3.079 22.806 1.00 88.81 133 ARG A CA 1
ATOM 1027 C C . ARG A 1 133 ? 3.451 1.578 22.585 1.00 88.81 133 ARG A C 1
ATOM 1029 O O . ARG A 1 133 ? 3.120 0.795 23.472 1.00 88.81 133 ARG A O 1
ATOM 1036 N N . ALA A 1 134 ? 4.050 1.169 21.467 1.00 84.81 134 ALA A N 1
ATOM 1037 C CA . ALA A 1 134 ? 4.351 -0.241 21.205 1.00 84.81 134 ALA A CA 1
ATOM 1038 C C . ALA A 1 134 ? 5.313 -0.856 22.238 1.00 84.81 134 ALA A C 1
ATOM 1040 O O . ALA A 1 134 ? 5.153 -2.019 22.602 1.00 84.81 134 ALA A O 1
ATOM 1041 N N . GLY A 1 135 ? 6.245 -0.069 22.788 1.00 82.75 135 GLY A N 1
ATOM 1042 C CA . GLY A 1 135 ? 7.118 -0.496 23.889 1.00 82.75 135 GLY A CA 1
ATOM 1043 C C . GLY A 1 135 ? 6.370 -0.860 25.179 1.00 82.75 135 GLY A C 1
ATOM 1044 O O . GLY A 1 135 ? 6.854 -1.678 25.957 1.00 82.75 135 GLY A O 1
ATOM 1045 N N . THR A 1 136 ? 5.171 -0.307 25.388 1.00 89.88 136 THR A N 1
ATOM 1046 C CA . THR A 1 136 ? 4.305 -0.610 26.547 1.00 89.88 136 THR A CA 1
ATOM 1047 C C . THR A 1 136 ? 3.192 -1.616 26.238 1.00 89.88 136 THR A C 1
ATOM 1049 O O . THR A 1 136 ? 2.570 -2.151 27.155 1.00 89.88 136 THR A O 1
ATOM 1052 N N . GLN A 1 137 ? 2.947 -1.910 24.958 1.00 90.19 137 GLN A N 1
ATOM 1053 C CA . GLN A 1 137 ? 1.880 -2.790 24.480 1.00 90.19 137 GLN A CA 1
ATOM 1054 C C . GLN A 1 137 ? 2.481 -3.900 23.598 1.00 90.19 137 GLN A C 1
ATOM 1056 O O . GLN A 1 137 ? 2.487 -3.763 22.377 1.00 90.19 137 GLN A O 1
ATOM 1061 N N . PRO A 1 138 ? 2.941 -5.036 24.169 1.00 82.44 138 PRO A N 1
ATOM 1062 C CA . PRO A 1 138 ? 3.741 -6.041 23.448 1.00 82.44 138 PRO A CA 1
ATOM 1063 C C . PRO A 1 138 ? 3.088 -6.648 22.195 1.00 82.44 138 PRO A C 1
ATOM 1065 O O . PRO A 1 138 ? 3.764 -7.214 21.338 1.00 82.44 138 PRO A O 1
ATOM 1068 N N . TRP A 1 139 ? 1.759 -6.571 22.094 1.00 89.75 139 TRP A N 1
ATOM 1069 C CA . TRP A 1 139 ? 0.992 -7.100 20.966 1.00 89.75 139 TRP A CA 1
ATOM 1070 C C . TRP A 1 139 ? 0.742 -6.074 19.859 1.00 89.75 139 TRP A C 1
ATOM 1072 O O . TRP A 1 139 ? 0.297 -6.468 18.780 1.00 89.75 139 TRP A O 1
ATOM 1082 N N . LEU A 1 140 ? 1.016 -4.791 20.106 1.00 89.94 140 LEU A N 1
ATOM 1083 C CA . LEU A 1 140 ? 0.917 -3.725 19.119 1.00 89.94 140 LEU A CA 1
ATOM 1084 C C . LEU A 1 140 ? 2.150 -3.766 18.208 1.00 89.94 140 LEU A C 1
ATOM 1086 O O . LEU A 1 140 ? 3.285 -3.659 18.664 1.00 89.94 140 LEU A O 1
ATOM 1090 N N . LYS A 1 141 ? 1.927 -3.917 16.903 1.00 90.25 141 LYS A N 1
ATOM 1091 C CA . LYS A 1 141 ? 2.975 -4.046 15.884 1.00 90.25 141 LYS A CA 1
ATOM 1092 C C . LYS A 1 141 ? 2.889 -2.896 14.879 1.00 90.25 141 LYS A C 1
ATOM 1094 O O . LYS A 1 141 ? 2.291 -3.070 13.810 1.00 90.25 141 LYS A O 1
ATOM 1099 N N . PRO A 1 142 ? 3.465 -1.723 15.190 1.00 87.19 142 PRO A N 1
ATOM 1100 C CA . PRO A 1 142 ? 3.595 -0.665 14.209 1.00 87.19 142 PRO A CA 1
ATOM 1101 C C . PRO A 1 142 ? 4.678 -1.027 13.184 1.00 87.19 142 PRO A C 1
ATOM 1103 O O . PRO A 1 142 ? 5.752 -1.517 13.526 1.00 87.19 142 PRO A O 1
ATOM 1106 N N . ILE A 1 143 ? 4.399 -0.774 11.911 1.00 85.62 143 ILE A N 1
ATOM 1107 C CA . ILE A 1 143 ? 5.344 -0.884 10.803 1.00 85.62 143 ILE A CA 1
ATOM 1108 C C . ILE A 1 143 ? 5.571 0.532 10.289 1.00 85.62 143 ILE A C 1
ATOM 1110 O O . ILE A 1 143 ? 4.659 1.156 9.740 1.00 85.62 143 ILE A O 1
ATOM 1114 N N . LEU A 1 144 ? 6.794 1.018 10.480 1.00 78.38 144 LEU A N 1
ATOM 1115 C CA . LEU A 1 144 ? 7.212 2.374 10.147 1.00 78.38 144 LEU A CA 1
ATOM 1116 C C . LEU A 1 144 ? 8.307 2.337 9.065 1.00 78.38 144 LEU A C 1
ATOM 1118 O O . LEU A 1 144 ? 9.099 1.389 9.024 1.00 78.38 144 LEU A O 1
ATOM 1122 N N . PRO A 1 145 ? 8.382 3.343 8.181 1.00 67.62 145 PRO A N 1
ATOM 1123 C CA . PRO A 1 145 ? 9.461 3.515 7.215 1.00 67.62 145 PRO A CA 1
ATOM 1124 C C . PRO A 1 145 ? 10.739 3.934 7.962 1.00 67.62 145 PRO A C 1
ATOM 1126 O O . PRO A 1 145 ? 11.019 5.118 8.120 1.00 67.62 145 PRO A O 1
ATOM 1129 N N . TYR A 1 146 ? 11.503 2.983 8.494 1.00 53.16 146 TYR A N 1
ATOM 1130 C CA . TYR A 1 146 ? 12.702 3.326 9.261 1.00 53.16 146 TYR A CA 1
ATOM 1131 C C . TYR A 1 146 ? 13.761 4.033 8.396 1.00 53.16 146 TYR A C 1
ATOM 1133 O O . TYR A 1 146 ? 14.149 3.546 7.331 1.00 53.16 146 TYR A O 1
ATOM 1141 N N . LYS A 1 147 ? 14.232 5.183 8.908 1.00 37.41 147 LYS A N 1
ATOM 1142 C CA . LYS A 1 147 ? 15.510 5.822 8.564 1.00 37.41 147 LYS A CA 1
ATOM 1143 C C . LYS A 1 147 ? 16.641 4.799 8.785 1.00 37.41 147 LYS A C 1
ATOM 1145 O O . LYS A 1 147 ? 16.600 4.022 9.733 1.00 37.41 147 LYS A O 1
ATOM 1150 N N . SER A 1 148 ? 17.630 4.783 7.899 1.00 33.50 148 SER A N 1
ATOM 1151 C CA . SER A 1 148 ? 18.890 4.040 8.034 1.00 33.50 148 SER A CA 1
ATOM 1152 C C . SER A 1 148 ? 19.600 4.321 9.368 1.00 33.50 148 SER A C 1
ATOM 1154 O O . SER A 1 148 ? 19.435 5.432 9.868 1.00 33.50 148 SER A O 1
ATOM 1156 N N . VAL A 1 149 ? 20.465 3.380 9.809 1.00 34.94 149 VAL A N 1
ATOM 1157 C CA . VAL A 1 149 ? 21.530 3.414 10.867 1.00 34.94 149 VAL A CA 1
ATOM 1158 C C . VAL A 1 149 ? 21.251 2.362 11.978 1.00 34.94 149 VAL A C 1
ATOM 1160 O O . VAL A 1 149 ? 20.309 2.537 12.740 1.00 34.94 149 VAL A O 1
ATOM 1163 N N . GLN A 1 150 ? 21.828 1.137 11.924 1.00 33.62 150 GLN A N 1
ATOM 1164 C CA . GLN A 1 150 ? 23.173 0.638 12.385 1.00 33.62 150 GLN A CA 1
ATOM 1165 C C . GLN A 1 150 ? 23.339 0.561 13.919 1.00 33.62 150 GLN A C 1
ATOM 1167 O O . GLN A 1 150 ? 22.949 1.516 14.573 1.00 33.62 150 GLN A O 1
ATOM 1172 N N . ARG A 1 151 ? 23.955 -0.423 14.617 1.00 29.92 151 ARG A N 1
ATOM 1173 C CA . ARG A 1 151 ? 24.781 -1.660 14.404 1.00 29.92 151 ARG A CA 1
ATOM 1174 C C . ARG A 1 151 ? 24.751 -2.458 15.761 1.00 29.92 151 ARG A C 1
ATOM 1176 O O . ARG A 1 151 ? 24.358 -1.849 16.748 1.00 29.92 151 ARG A O 1
ATOM 1183 N N . SER A 1 152 ? 25.131 -3.737 15.964 1.00 32.28 152 SER A N 1
ATOM 1184 C CA . SER A 1 152 ? 26.480 -4.318 15.790 1.00 32.28 152 SER A CA 1
ATOM 1185 C C . SER A 1 152 ? 26.584 -5.868 15.956 1.00 32.28 152 SER A C 1
ATOM 1187 O O . SER A 1 152 ? 25.711 -6.539 16.499 1.00 32.28 152 SER A O 1
ATOM 1189 N N . GLU A 1 153 ? 27.745 -6.371 15.500 1.00 33.31 153 GLU A N 1
ATOM 1190 C CA . GLU A 1 153 ? 28.528 -7.583 15.851 1.00 33.31 153 GLU A CA 1
ATOM 1191 C C . GLU A 1 153 ? 28.287 -8.955 15.197 1.00 33.31 153 GLU A C 1
ATOM 1193 O O . GLU A 1 153 ? 29.262 -9.691 15.063 1.00 33.31 153 GLU A O 1
ATOM 1198 N N . GLN A 1 154 ? 27.103 -9.312 14.693 1.00 33.94 154 GLN A N 1
ATOM 1199 C CA . GLN A 1 154 ? 26.865 -10.706 14.236 1.00 33.94 154 GLN A CA 1
ATOM 1200 C C . GLN A 1 154 ? 26.670 -10.915 12.725 1.00 33.94 154 GLN A C 1
ATOM 1202 O O . GLN A 1 154 ? 26.306 -12.004 12.296 1.00 33.94 154 GLN A O 1
ATOM 1207 N N . GLY A 1 155 ? 26.978 -9.912 11.899 1.00 37.69 155 GLY A N 1
ATOM 1208 C CA . GLY A 1 155 ? 27.189 -10.113 10.463 1.00 37.69 155 GLY A CA 1
ATOM 1209 C C . GLY A 1 155 ? 25.994 -10.666 9.676 1.00 37.69 155 GLY A C 1
ATOM 1210 O O . GLY A 1 155 ? 26.093 -11.760 9.133 1.00 37.69 155 GLY A O 1
ATOM 1211 N N . LEU A 1 156 ? 24.916 -9.884 9.506 1.00 33.47 156 LEU A N 1
ATOM 1212 C CA . LEU A 1 156 ? 23.886 -10.146 8.483 1.00 33.47 156 LEU A CA 1
ATOM 1213 C C . LEU A 1 156 ? 23.366 -8.853 7.794 1.00 33.47 156 LEU A C 1
ATOM 1215 O O . LEU A 1 156 ? 22.520 -8.125 8.299 1.00 33.47 156 LEU A O 1
ATOM 1219 N N . MET A 1 157 ? 23.902 -8.623 6.590 1.00 34.22 157 MET A N 1
ATOM 1220 C CA . MET A 1 157 ? 23.371 -8.022 5.344 1.00 34.22 157 MET A CA 1
ATOM 1221 C C . MET A 1 157 ? 22.656 -6.651 5.261 1.00 34.22 157 MET A C 1
ATOM 1223 O O . MET A 1 157 ? 22.576 -6.138 4.147 1.00 34.22 157 MET A O 1
ATOM 1227 N N . PHE A 1 158 ? 22.179 -5.999 6.325 1.00 38.88 158 PHE A N 1
ATOM 1228 C CA . PHE A 1 158 ? 21.396 -4.745 6.163 1.00 38.88 158 PHE A CA 1
ATOM 1229 C C . PHE A 1 158 ? 21.962 -3.530 6.891 1.00 38.88 158 PHE A C 1
ATOM 1231 O O . PHE A 1 158 ? 21.230 -2.633 7.301 1.00 38.88 158 PHE A O 1
ATOM 1238 N N . ASP A 1 159 ? 23.284 -3.488 7.006 1.00 33.88 159 ASP A N 1
ATOM 1239 C CA . ASP A 1 159 ? 23.948 -2.530 7.875 1.00 33.88 159 ASP A CA 1
ATOM 1240 C C . ASP A 1 159 ? 24.126 -1.136 7.269 1.00 33.88 159 ASP A C 1
ATOM 1242 O O . ASP A 1 159 ? 24.330 -0.216 8.016 1.00 33.88 159 ASP A O 1
ATOM 1246 N N . THR A 1 160 ? 23.987 -0.852 5.981 1.00 38.12 160 THR A N 1
ATOM 1247 C CA . THR A 1 160 ? 23.916 0.557 5.528 1.00 38.12 160 THR A CA 1
ATOM 1248 C C . THR A 1 160 ? 23.362 0.577 4.130 1.00 38.12 160 THR A C 1
ATOM 1250 O O . THR A 1 160 ? 24.074 0.347 3.157 1.00 38.12 160 THR A O 1
ATOM 1253 N N . LEU A 1 161 ? 22.065 0.827 3.998 1.00 44.56 161 LEU A N 1
ATOM 1254 C CA . LEU A 1 161 ? 21.504 1.090 2.684 1.00 44.56 161 LEU A CA 1
ATOM 1255 C C . LEU A 1 161 ? 21.715 2.570 2.359 1.00 44.56 161 LEU A C 1
ATOM 1257 O O . LEU A 1 161 ? 20.785 3.366 2.404 1.00 44.56 161 LEU A O 1
ATOM 1261 N N . GLU A 1 162 ? 22.947 2.923 1.981 1.00 48.38 162 GLU A N 1
ATOM 1262 C CA . GLU A 1 162 ? 23.212 4.133 1.180 1.00 48.38 162 GLU A CA 1
ATOM 1263 C C . GLU A 1 162 ? 22.610 4.012 -0.240 1.00 48.38 162 GLU A C 1
ATOM 1265 O O . GLU A 1 162 ? 22.648 4.946 -1.042 1.00 48.38 162 GLU A O 1
ATOM 1270 N N . HIS A 1 163 ? 22.050 2.841 -0.563 1.00 59.53 163 HIS A N 1
ATOM 1271 C CA . HIS A 1 163 ? 21.657 2.387 -1.890 1.00 59.53 163 HIS A CA 1
ATOM 1272 C C . HIS A 1 163 ? 20.224 1.842 -1.887 1.00 59.53 163 HIS A C 1
ATOM 1274 O O . HIS A 1 163 ? 19.715 1.364 -0.869 1.00 59.53 163 HIS A O 1
ATOM 1280 N N . CYS A 1 164 ? 19.554 1.865 -3.039 1.00 70.94 164 CYS A N 1
ATOM 1281 C CA . CYS A 1 164 ? 18.192 1.345 -3.144 1.00 70.94 164 CYS A CA 1
ATOM 1282 C C . CYS A 1 164 ? 18.179 -0.195 -3.101 1.00 70.94 164 CYS A C 1
ATOM 1284 O O . CYS A 1 164 ? 18.543 -0.860 -4.068 1.00 70.94 164 CYS A O 1
ATOM 1286 N N . CYS A 1 165 ? 17.680 -0.787 -2.010 1.00 74.25 165 CYS A N 1
ATOM 1287 C CA . CYS A 1 165 ? 17.615 -2.250 -1.859 1.00 74.25 165 CYS A CA 1
ATOM 1288 C C . CYS A 1 165 ? 16.569 -2.941 -2.747 1.00 74.25 165 CYS A C 1
ATOM 1290 O O . CYS A 1 165 ? 16.610 -4.165 -2.920 1.00 74.25 165 CYS A O 1
ATOM 1292 N N . CYS A 1 166 ? 15.615 -2.182 -3.297 1.00 79.12 166 CYS A N 1
ATOM 1293 C CA . CYS A 1 166 ? 14.492 -2.753 -4.037 1.00 79.12 166 CYS A CA 1
ATOM 1294 C C . CYS A 1 166 ? 14.966 -3.507 -5.285 1.00 79.12 166 CYS A C 1
ATOM 1296 O O . CYS A 1 166 ? 14.420 -4.558 -5.589 1.00 79.12 166 CYS A O 1
ATOM 1298 N N . ALA A 1 167 ? 16.047 -3.053 -5.927 1.00 84.06 167 ALA A N 1
ATOM 1299 C CA . ALA A 1 167 ? 16.599 -3.703 -7.116 1.00 84.06 167 ALA A CA 1
ATOM 1300 C C . ALA A 1 167 ? 17.180 -5.108 -6.883 1.00 84.06 167 ALA A C 1
ATOM 1302 O O . ALA A 1 167 ? 17.385 -5.876 -7.825 1.00 84.06 167 ALA A O 1
ATOM 1303 N N . PHE A 1 168 ? 17.458 -5.457 -5.628 1.00 84.00 168 PHE A N 1
ATOM 1304 C CA . PHE A 1 168 ? 18.082 -6.731 -5.273 1.00 84.00 168 PHE A CA 1
ATOM 1305 C C . PHE A 1 168 ? 17.116 -7.712 -4.621 1.00 84.00 168 PHE A C 1
ATOM 1307 O O . PHE A 1 168 ? 17.339 -8.915 -4.691 1.00 84.00 168 PHE A O 1
ATOM 1314 N N . SER A 1 169 ? 16.062 -7.213 -3.976 1.00 83.25 169 SER A N 1
ATOM 1315 C CA . SER A 1 169 ? 15.204 -8.026 -3.104 1.00 83.25 169 SER A CA 1
ATOM 1316 C C . SER A 1 169 ? 13.723 -7.988 -3.468 1.00 83.25 169 SER A C 1
ATOM 1318 O O . SER A 1 169 ? 12.940 -8.719 -2.866 1.00 83.25 169 SER A O 1
ATOM 1320 N N . LYS A 1 170 ? 13.313 -7.141 -4.422 1.00 86.81 170 LYS A N 1
ATOM 1321 C CA . LYS A 1 170 ? 11.904 -6.946 -4.773 1.00 86.81 170 LYS A CA 1
ATOM 1322 C C . LYS A 1 170 ? 11.697 -6.977 -6.281 1.00 86.81 170 LYS A C 1
ATOM 1324 O O . LYS A 1 170 ? 12.541 -6.530 -7.050 1.00 86.81 170 LYS A O 1
ATOM 1329 N N . ALA A 1 171 ? 10.530 -7.466 -6.677 1.00 92.44 171 ALA A N 1
ATOM 1330 C CA . ALA A 1 171 ? 9.998 -7.314 -8.018 1.00 92.44 171 ALA A CA 1
ATOM 1331 C C . ALA A 1 171 ? 8.586 -6.739 -7.909 1.00 92.44 171 ALA A C 1
ATOM 1333 O O . ALA A 1 171 ? 7.749 -7.251 -7.165 1.00 92.44 171 ALA A O 1
ATOM 1334 N N . PHE A 1 172 ? 8.333 -5.662 -8.638 1.00 94.94 172 PHE A N 1
ATOM 1335 C CA . PHE A 1 172 ? 7.002 -5.152 -8.908 1.00 94.94 172 PHE A CA 1
ATOM 1336 C C . PHE A 1 172 ? 6.612 -5.589 -10.317 1.00 94.94 172 PHE A C 1
ATOM 1338 O O . PHE A 1 172 ? 7.357 -5.343 -11.261 1.00 94.94 172 PHE A O 1
ATOM 1345 N N . ILE A 1 173 ? 5.465 -6.247 -10.437 1.00 97.12 173 ILE A N 1
ATOM 1346 C CA . ILE A 1 173 ? 4.890 -6.665 -11.713 1.00 97.12 173 ILE A CA 1
ATOM 1347 C C . ILE A 1 173 ? 3.615 -5.851 -11.888 1.00 97.12 173 ILE A C 1
ATOM 1349 O O . ILE A 1 173 ? 2.741 -5.893 -11.019 1.00 97.12 173 ILE A O 1
ATOM 1353 N N . ASP A 1 174 ? 3.537 -5.072 -12.961 1.00 95.62 174 ASP A N 1
ATOM 1354 C CA . ASP A 1 174 ? 2.351 -4.268 -13.243 1.00 95.62 174 ASP A CA 1
ATOM 1355 C C . ASP A 1 174 ? 1.244 -5.086 -13.934 1.00 95.62 174 ASP A C 1
ATOM 1357 O O . ASP A 1 174 ? 1.382 -6.279 -14.212 1.00 95.62 174 ASP A O 1
ATOM 1361 N N . SER A 1 175 ? 0.110 -4.442 -14.218 1.00 96.00 175 SER A N 1
ATOM 1362 C CA . SER A 1 175 ? -1.022 -5.088 -14.895 1.00 96.00 175 SER A CA 1
ATOM 1363 C C . SER A 1 175 ? -0.741 -5.478 -16.350 1.00 96.00 175 SER A C 1
ATOM 1365 O O . SER A 1 175 ? -1.504 -6.254 -16.917 1.00 96.00 175 SER A O 1
ATOM 1367 N N . SER A 1 176 ? 0.324 -4.941 -16.948 1.00 96.25 176 SER A N 1
ATOM 1368 C CA . SER A 1 176 ? 0.792 -5.260 -18.302 1.00 96.25 176 SER A CA 1
ATOM 1369 C C . SER A 1 176 ? 1.924 -6.292 -18.278 1.00 96.25 176 SER A C 1
ATOM 1371 O O . SER A 1 176 ? 2.606 -6.483 -19.284 1.00 96.25 176 SER A O 1
ATOM 1373 N N . LEU A 1 177 ? 2.131 -6.938 -17.123 1.00 97.31 177 LEU A N 1
ATOM 1374 C CA . LEU A 1 177 ? 3.134 -7.970 -16.881 1.00 97.31 177 LEU A CA 1
ATOM 1375 C C . LEU A 1 177 ? 4.585 -7.499 -17.078 1.00 97.31 177 LEU A C 1
ATOM 1377 O O . LEU A 1 177 ? 5.501 -8.316 -17.220 1.00 97.31 177 LEU A O 1
ATOM 1381 N N . GLN A 1 178 ? 4.809 -6.185 -17.024 1.00 97.69 178 GLN A N 1
ATOM 1382 C CA . GLN A 1 178 ? 6.144 -5.604 -17.037 1.00 97.69 178 GLN A CA 1
ATOM 1383 C C . GLN A 1 178 ? 6.752 -5.695 -15.635 1.00 97.69 178 GLN A C 1
ATOM 1385 O O . GLN A 1 178 ? 6.078 -5.465 -14.626 1.00 97.69 178 GLN A O 1
ATOM 1390 N N . VAL A 1 179 ? 8.041 -6.026 -15.568 1.00 97.56 179 VAL A N 1
ATOM 1391 C CA . VAL A 1 179 ? 8.766 -6.246 -14.311 1.00 97.56 179 VAL A CA 1
ATOM 1392 C C . VAL A 1 179 ? 9.658 -5.049 -13.994 1.00 97.56 179 VAL A C 1
ATOM 1394 O O . VAL A 1 179 ? 10.427 -4.594 -14.839 1.00 97.56 179 VAL A O 1
ATOM 1397 N N . TYR A 1 180 ? 9.605 -4.584 -12.750 1.00 95.56 180 TYR A N 1
ATOM 1398 C CA . TYR A 1 180 ? 10.360 -3.450 -12.213 1.00 95.56 180 TYR A CA 1
ATOM 1399 C C . TYR A 1 180 ? 10.930 -3.790 -10.828 1.00 95.56 180 TYR A C 1
ATOM 1401 O O . TYR A 1 180 ? 10.436 -4.701 -10.165 1.00 95.56 180 TYR A O 1
ATOM 1409 N N . PRO A 1 181 ? 11.907 -3.028 -10.311 1.00 91.19 181 PRO A N 1
ATOM 1410 C CA . PRO A 1 181 ? 12.405 -3.223 -8.947 1.00 91.19 181 PRO A CA 1
ATOM 1411 C C . PRO A 1 181 ? 11.412 -2.799 -7.855 1.00 91.19 181 PRO A C 1
ATOM 1413 O O . PRO A 1 181 ? 11.423 -3.327 -6.745 1.00 91.19 181 PRO A O 1
ATOM 1416 N N . CYS A 1 182 ? 10.569 -1.802 -8.128 1.00 87.81 182 CYS A N 1
ATOM 1417 C CA . CYS A 1 182 ? 9.623 -1.238 -7.168 1.00 87.81 182 CYS A CA 1
ATOM 1418 C C . CYS A 1 182 ? 8.520 -0.468 -7.898 1.00 87.81 182 CYS A C 1
ATOM 1420 O O . CYS A 1 182 ? 8.771 0.129 -8.943 1.00 87.81 182 CYS A O 1
ATOM 1422 N N . TYR A 1 183 ? 7.330 -0.397 -7.296 1.00 87.00 183 TYR A N 1
ATOM 1423 C CA . TYR A 1 183 ? 6.226 0.432 -7.786 1.00 87.00 183 TYR A CA 1
ATOM 1424 C C . TYR A 1 183 ? 6.614 1.915 -7.931 1.00 87.00 183 TYR A C 1
ATOM 1426 O O . TYR A 1 183 ? 6.231 2.570 -8.894 1.00 87.00 183 TYR A O 1
ATOM 1434 N N . TYR A 1 184 ? 7.419 2.453 -7.009 1.00 81.56 184 TYR A N 1
ATOM 1435 C CA . TYR A 1 184 ? 7.804 3.871 -7.038 1.00 81.56 184 TYR A CA 1
ATOM 1436 C C . TYR A 1 184 ? 8.821 4.230 -8.111 1.00 81.56 184 TYR A C 1
ATOM 1438 O O . TYR A 1 184 ? 8.956 5.401 -8.447 1.00 81.56 184 TYR A O 1
ATOM 1446 N N . SER A 1 185 ? 9.549 3.247 -8.627 1.00 83.19 185 SER A N 1
ATOM 1447 C CA . SER A 1 185 ? 10.511 3.455 -9.702 1.00 83.19 185 SER A CA 1
ATOM 1448 C C . SER A 1 185 ? 9.990 2.963 -11.046 1.00 83.19 185 SER A C 1
ATOM 1450 O O . SER A 1 185 ? 10.728 3.067 -12.010 1.00 83.19 185 SER A O 1
ATOM 1452 N N . ALA A 1 186 ? 8.765 2.427 -11.128 1.00 88.75 186 ALA A N 1
ATOM 1453 C CA . ALA A 1 186 ? 8.228 1.805 -12.334 1.00 88.75 186 ALA A CA 1
ATOM 1454 C C . ALA A 1 186 ? 8.114 2.811 -13.495 1.00 88.75 186 ALA A C 1
ATOM 1456 O O . ALA A 1 186 ? 7.157 3.579 -13.592 1.00 88.75 186 ALA A O 1
ATOM 1457 N N . ASN A 1 187 ? 9.131 2.820 -14.354 1.00 87.88 187 ASN A N 1
ATOM 1458 C CA . ASN A 1 187 ? 9.261 3.658 -15.540 1.00 87.88 187 ASN A CA 1
ATOM 1459 C C . ASN A 1 187 ? 10.118 2.928 -16.587 1.00 87.88 187 ASN A C 1
ATOM 1461 O O . ASN A 1 187 ? 10.664 1.855 -16.321 1.00 87.88 187 ASN A O 1
ATOM 1465 N N . THR A 1 188 ? 10.233 3.499 -17.783 1.00 89.06 188 THR A N 1
ATOM 1466 C CA . THR A 1 188 ? 10.984 2.902 -18.898 1.00 89.06 188 THR A CA 1
ATOM 1467 C C . THR A 1 188 ? 12.440 2.595 -18.556 1.00 89.06 188 THR A C 1
ATOM 1469 O O . THR A 1 188 ? 12.951 1.567 -18.995 1.00 89.06 188 THR A O 1
ATOM 1472 N N . ASP A 1 189 ? 13.078 3.433 -17.738 1.00 88.25 189 ASP A N 1
ATOM 1473 C CA . ASP A 1 189 ? 14.517 3.379 -17.458 1.00 88.25 189 ASP A CA 1
ATOM 1474 C C . ASP A 1 189 ? 14.887 2.305 -16.430 1.00 88.25 189 ASP A C 1
ATOM 1476 O O . ASP A 1 189 ? 16.027 1.850 -16.394 1.00 88.25 189 ASP A O 1
ATOM 1480 N N . THR A 1 190 ? 13.940 1.891 -15.585 1.00 91.25 190 THR A N 1
ATOM 1481 C CA . THR A 1 190 ? 14.171 0.862 -14.554 1.00 91.25 190 THR A CA 1
ATOM 1482 C C . THR A 1 190 ? 13.480 -0.466 -14.856 1.00 91.25 190 THR A C 1
ATOM 1484 O O . THR A 1 190 ? 13.477 -1.374 -14.019 1.00 91.25 190 THR A O 1
ATOM 1487 N N . ARG A 1 191 ? 12.869 -0.597 -16.038 1.00 95.31 191 ARG A N 1
ATOM 1488 C CA . ARG A 1 191 ? 12.174 -1.817 -16.451 1.00 95.31 191 ARG A CA 1
ATOM 1489 C C . ARG A 1 191 ? 13.160 -2.969 -16.645 1.00 95.31 191 ARG A C 1
ATOM 1491 O O . ARG A 1 191 ? 14.109 -2.862 -17.417 1.00 95.31 191 ARG A O 1
ATOM 1498 N N . TYR A 1 192 ? 12.884 -4.103 -16.007 1.00 96.31 192 TYR A N 1
ATOM 1499 C CA . TYR A 1 192 ? 13.669 -5.332 -16.146 1.00 96.31 192 TYR A CA 1
ATOM 1500 C C . TYR A 1 192 ? 13.294 -6.124 -17.394 1.00 96.31 192 TYR A C 1
ATOM 1502 O O . TYR A 1 192 ? 14.179 -6.662 -18.052 1.00 96.31 192 TYR A O 1
ATOM 1510 N N . GLY A 1 193 ? 12.003 -6.206 -17.720 1.00 96.81 193 GLY A N 1
ATOM 1511 C CA . GLY A 1 193 ? 11.526 -6.986 -18.861 1.00 96.81 193 GLY A CA 1
ATOM 1512 C C . GLY A 1 193 ? 10.015 -7.188 -18.862 1.00 96.81 193 GLY A C 1
ATOM 1513 O O . GLY A 1 193 ? 9.298 -6.522 -18.113 1.00 96.81 193 GLY A O 1
ATOM 1514 N N . ASP A 1 194 ? 9.565 -8.117 -19.702 1.00 97.81 194 ASP A N 1
ATOM 1515 C CA . ASP A 1 194 ? 8.160 -8.428 -19.978 1.00 97.81 194 ASP A CA 1
ATOM 1516 C C . ASP A 1 194 ? 7.910 -9.937 -19.831 1.00 97.81 194 ASP A C 1
ATOM 1518 O O . ASP A 1 194 ? 8.512 -10.743 -20.547 1.00 97.81 194 ASP A O 1
ATOM 1522 N N . LEU A 1 195 ? 7.017 -10.326 -18.915 1.00 98.25 195 LEU A N 1
ATOM 1523 C CA . LEU A 1 195 ? 6.690 -11.738 -18.667 1.00 98.25 195 LEU A CA 1
ATOM 1524 C C . LEU A 1 195 ? 5.884 -12.397 -19.796 1.00 98.25 195 LEU A C 1
ATOM 1526 O O . LEU A 1 195 ? 5.716 -13.616 -19.776 1.00 98.25 195 LEU A O 1
ATOM 1530 N N . LEU A 1 196 ? 5.388 -11.631 -20.771 1.00 97.69 196 LEU A N 1
ATOM 1531 C CA . LEU A 1 196 ? 4.808 -12.184 -21.997 1.00 97.69 196 LEU A CA 1
ATOM 1532 C C . LEU A 1 196 ? 5.876 -12.730 -22.951 1.00 97.69 196 LEU A C 1
ATOM 1534 O O . LEU A 1 196 ? 5.550 -13.557 -23.800 1.00 97.69 196 LEU A O 1
ATOM 1538 N N . GLN A 1 197 ? 7.120 -12.260 -22.833 1.00 97.69 197 GLN A N 1
ATOM 1539 C CA . GLN A 1 197 ? 8.223 -12.630 -23.724 1.00 97.69 197 GLN A CA 1
ATOM 1540 C C . GLN A 1 197 ? 9.195 -13.596 -23.049 1.00 97.69 197 GLN A C 1
ATOM 1542 O O . GLN A 1 197 ? 9.596 -14.596 -23.641 1.00 97.69 197 GLN A O 1
ATOM 1547 N N . ASP A 1 198 ? 9.544 -13.318 -21.793 1.00 98.12 198 ASP A N 1
ATOM 1548 C CA . ASP A 1 198 ? 10.609 -14.016 -21.085 1.00 98.12 198 ASP A CA 1
ATOM 1549 C C . ASP A 1 198 ? 10.136 -14.598 -19.750 1.00 98.12 198 ASP A C 1
ATOM 1551 O O . ASP A 1 198 ? 9.281 -14.055 -19.052 1.00 98.12 198 ASP A O 1
ATOM 1555 N N . SER A 1 199 ? 10.766 -15.698 -19.327 1.00 98.19 199 SER A N 1
ATOM 1556 C CA . SER A 1 199 ? 10.557 -16.218 -17.971 1.00 98.19 199 SER A CA 1
ATOM 1557 C C . SER A 1 199 ? 11.038 -15.218 -16.913 1.00 98.19 199 SER A C 1
ATOM 1559 O O . SER A 1 199 ? 12.048 -14.536 -17.102 1.00 98.19 199 SER A O 1
ATOM 1561 N N . PHE A 1 200 ? 10.403 -15.209 -15.734 1.00 97.88 200 PHE A N 1
ATOM 1562 C CA . PHE A 1 200 ? 10.837 -14.352 -14.623 1.00 97.88 200 PHE A CA 1
ATOM 1563 C C . PHE A 1 200 ? 12.325 -14.532 -14.287 1.00 97.88 200 PHE A C 1
ATOM 1565 O O . PHE A 1 200 ? 13.025 -13.555 -14.040 1.00 97.88 200 PHE A O 1
ATOM 1572 N N . LYS A 1 201 ? 12.837 -15.773 -14.330 1.00 97.88 201 LYS A N 1
ATOM 1573 C CA . LYS A 1 201 ? 14.260 -16.060 -14.100 1.00 97.88 201 LYS A CA 1
ATOM 1574 C C . LYS A 1 201 ? 15.144 -15.337 -15.117 1.00 97.88 201 LYS A C 1
ATOM 1576 O O . LYS A 1 201 ? 16.103 -14.690 -14.708 1.00 97.88 201 LYS A O 1
ATOM 1581 N N . ALA A 1 202 ? 14.806 -15.424 -16.406 1.00 98.19 202 ALA A N 1
ATOM 1582 C CA . ALA A 1 202 ? 15.552 -14.768 -17.477 1.00 98.19 202 ALA A CA 1
ATOM 1583 C C . ALA A 1 202 ? 15.553 -13.244 -17.299 1.00 98.19 202 ALA A C 1
ATOM 1585 O O . ALA A 1 202 ? 16.628 -12.645 -17.296 1.00 98.19 202 ALA A O 1
ATOM 1586 N N . ILE A 1 203 ? 14.387 -12.649 -17.026 1.00 98.00 203 ILE A N 1
ATOM 1587 C CA . ILE A 1 203 ? 14.242 -11.214 -16.734 1.00 98.00 203 ILE A CA 1
ATOM 1588 C C . ILE A 1 203 ? 15.106 -10.813 -15.531 1.00 98.00 203 ILE A C 1
ATOM 1590 O O . ILE A 1 203 ? 15.889 -9.867 -15.598 1.00 98.00 203 ILE A O 1
ATOM 1594 N N . TRP A 1 204 ? 15.015 -11.562 -14.430 1.00 96.00 204 TRP A N 1
ATOM 1595 C CA . TRP A 1 204 ? 15.700 -11.247 -13.178 1.00 96.00 204 TRP A CA 1
ATOM 1596 C C . TRP A 1 204 ? 17.228 -11.351 -13.278 1.00 96.00 204 TRP A C 1
ATOM 1598 O O . TRP A 1 204 ? 17.942 -10.583 -12.625 1.00 96.00 204 TRP A O 1
ATOM 1608 N N . SER A 1 205 ? 17.750 -12.280 -14.082 1.00 95.44 205 SER A N 1
ATOM 1609 C CA . SER A 1 205 ? 19.190 -12.404 -14.371 1.00 95.44 205 SER A CA 1
ATOM 1610 C C . SER A 1 205 ? 19.649 -11.616 -15.606 1.00 95.44 205 SER A C 1
ATOM 1612 O O . SER A 1 205 ? 20.838 -11.623 -15.934 1.00 95.44 205 SER A O 1
ATOM 1614 N N . GLY A 1 206 ? 18.720 -10.951 -16.294 1.00 96.44 206 GLY A N 1
ATOM 1615 C CA . GLY A 1 206 ? 18.949 -10.275 -17.564 1.00 96.44 206 GLY A CA 1
ATOM 1616 C C . GLY A 1 206 ? 19.865 -9.057 -17.457 1.00 96.44 206 GLY A C 1
ATOM 1617 O O . GLY A 1 206 ? 20.205 -8.583 -16.371 1.00 96.44 206 GLY A O 1
ATOM 1618 N N . GLU A 1 207 ? 20.282 -8.547 -18.614 1.00 96.81 207 GLU A N 1
ATOM 1619 C CA . GLU A 1 207 ? 21.129 -7.353 -18.725 1.00 96.81 207 GLU A CA 1
ATOM 1620 C C . GLU A 1 207 ? 20.473 -6.126 -18.080 1.00 96.81 207 GLU A C 1
ATOM 1622 O O . GLU A 1 207 ? 21.055 -5.541 -17.172 1.00 96.81 207 GLU A O 1
ATOM 1627 N N . ARG A 1 208 ? 19.211 -5.832 -18.415 1.00 95.69 208 ARG A N 1
ATOM 1628 C CA . ARG A 1 208 ? 18.450 -4.706 -17.840 1.00 95.69 208 ARG A CA 1
ATOM 1629 C C . ARG A 1 208 ? 18.363 -4.731 -16.313 1.00 95.69 208 ARG A C 1
ATOM 1631 O O . ARG A 1 208 ? 18.524 -3.702 -15.653 1.00 95.69 208 ARG A O 1
ATOM 1638 N N . ALA A 1 209 ? 18.136 -5.909 -15.730 1.00 94.44 209 ALA A N 1
ATOM 1639 C CA . ALA A 1 209 ? 18.105 -6.069 -14.279 1.00 94.44 209 ALA A CA 1
ATOM 1640 C C . ALA A 1 209 ? 19.487 -5.823 -13.650 1.00 94.44 209 ALA A C 1
ATOM 1642 O O . ALA A 1 209 ? 19.573 -5.206 -12.587 1.00 94.44 209 ALA A O 1
ATOM 1643 N N . ARG A 1 210 ? 20.574 -6.259 -14.305 1.00 94.06 210 ARG A N 1
ATOM 1644 C CA . ARG A 1 210 ? 21.954 -5.978 -13.869 1.00 94.06 210 ARG A CA 1
ATOM 1645 C C . ARG A 1 210 ? 22.289 -4.487 -13.962 1.00 94.06 210 ARG A C 1
ATOM 1647 O O . ARG A 1 210 ? 22.739 -3.929 -12.967 1.00 94.06 210 ARG A O 1
ATOM 1654 N N . GLU A 1 211 ? 21.989 -3.833 -15.082 1.00 93.69 211 GLU A N 1
ATOM 1655 C CA . GLU A 1 211 ? 22.185 -2.385 -15.268 1.00 93.69 211 GLU A CA 1
ATOM 1656 C C . GLU A 1 211 ? 21.474 -1.574 -14.179 1.00 93.69 211 GLU A C 1
ATOM 1658 O O . GLU A 1 211 ? 22.067 -0.716 -13.524 1.00 93.69 211 GLU A O 1
ATOM 1663 N N . THR A 1 212 ? 20.204 -1.893 -13.922 1.00 91.06 212 THR A N 1
ATOM 1664 C CA . THR A 1 212 ? 19.413 -1.185 -12.911 1.00 91.06 212 THR A CA 1
ATOM 1665 C C . THR A 1 212 ? 19.945 -1.420 -11.495 1.00 91.06 212 THR A C 1
ATOM 1667 O O . THR A 1 212 ? 19.904 -0.515 -10.660 1.00 91.06 212 THR A O 1
ATOM 1670 N N . ARG A 1 213 ? 20.461 -2.620 -11.198 1.00 88.94 213 ARG A N 1
ATOM 1671 C CA . ARG A 1 213 ? 21.119 -2.915 -9.916 1.00 88.94 213 ARG A CA 1
ATOM 1672 C C . ARG A 1 213 ? 22.388 -2.093 -9.738 1.00 88.94 213 ARG A C 1
ATOM 1674 O O . ARG A 1 213 ? 22.567 -1.526 -8.663 1.00 88.94 213 ARG A O 1
ATOM 1681 N N . GLU A 1 214 ? 23.216 -1.956 -10.769 1.00 88.81 214 GLU A N 1
ATOM 1682 C CA . GLU A 1 214 ? 24.388 -1.075 -10.703 1.00 88.81 214 GLU A CA 1
ATOM 1683 C C . GLU A 1 214 ? 23.974 0.390 -10.503 1.00 88.81 214 GLU A C 1
ATOM 1685 O O . GLU A 1 214 ? 24.483 1.055 -9.602 1.00 88.81 214 GLU A O 1
ATOM 1690 N N . ALA A 1 215 ? 22.956 0.876 -11.221 1.00 85.88 215 ALA A N 1
ATOM 1691 C CA . ALA A 1 215 ? 22.421 2.222 -11.001 1.00 85.88 215 ALA A CA 1
ATOM 1692 C C . ALA A 1 215 ? 21.896 2.421 -9.564 1.00 85.88 215 ALA A C 1
ATOM 1694 O O . ALA A 1 215 ? 22.087 3.483 -8.968 1.00 85.88 215 ALA A O 1
ATOM 1695 N N . SER A 1 216 ? 21.274 1.391 -8.980 1.00 82.06 216 SER A N 1
ATOM 1696 C CA . SER A 1 216 ? 20.727 1.433 -7.617 1.00 82.06 216 SER A CA 1
ATOM 1697 C C . SER A 1 216 ? 21.791 1.511 -6.515 1.00 82.06 216 SER A C 1
ATOM 1699 O O . SER A 1 216 ? 21.478 1.950 -5.406 1.00 82.06 216 SER A O 1
ATOM 1701 N N . ARG A 1 217 ? 23.041 1.128 -6.828 1.00 80.50 217 ARG A N 1
ATOM 1702 C CA . ARG A 1 217 ? 24.218 1.325 -5.964 1.00 80.50 217 ARG A CA 1
ATOM 1703 C C . ARG A 1 217 ? 24.734 2.759 -5.982 1.00 80.50 217 ARG A C 1
ATOM 1705 O O . ARG A 1 217 ? 25.494 3.141 -5.112 1.00 80.50 217 ARG A O 1
ATOM 1712 N N . LEU A 1 218 ? 24.354 3.563 -6.967 1.00 79.25 218 LEU A N 1
ATOM 1713 C CA . LEU A 1 218 ? 24.817 4.949 -7.065 1.00 79.25 218 LEU A CA 1
ATOM 1714 C C . LEU A 1 218 ? 23.768 5.937 -6.549 1.00 79.25 218 LEU A C 1
ATOM 1716 O O . LEU A 1 218 ? 24.111 7.026 -6.093 1.00 79.25 218 LEU A O 1
ATOM 1720 N N . ARG A 1 219 ? 22.482 5.577 -6.627 1.00 73.06 219 ARG A N 1
ATOM 1721 C CA . ARG A 1 219 ? 21.365 6.459 -6.264 1.00 73.06 219 ARG A CA 1
ATOM 1722 C C . ARG A 1 219 ? 20.084 5.693 -5.937 1.00 73.06 219 ARG A C 1
ATOM 1724 O O . ARG A 1 219 ? 19.923 4.528 -6.296 1.00 73.06 219 ARG A O 1
ATOM 1731 N N . SER A 1 220 ? 19.122 6.385 -5.324 1.00 73.94 220 SER A N 1
ATOM 1732 C CA . SER A 1 220 ? 17.746 5.887 -5.230 1.00 73.94 220 SER A CA 1
ATOM 1733 C C . SER A 1 220 ? 17.087 5.834 -6.614 1.00 73.94 220 SER A C 1
ATOM 1735 O O . SER A 1 220 ? 17.192 6.787 -7.383 1.00 73.94 220 SER A O 1
ATOM 1737 N N . LEU A 1 221 ? 16.405 4.730 -6.941 1.00 77.31 221 LEU A N 1
ATOM 1738 C CA . LEU A 1 221 ? 15.773 4.531 -8.256 1.00 77.31 221 LEU A CA 1
ATOM 1739 C C . LEU A 1 221 ? 14.438 5.257 -8.414 1.00 77.31 221 LEU A C 1
ATOM 1741 O O . LEU A 1 221 ? 14.078 5.662 -9.511 1.00 77.31 221 LEU A O 1
ATOM 1745 N N . CYS A 1 222 ? 13.678 5.400 -7.331 1.00 71.56 222 CYS A N 1
ATOM 1746 C CA . CYS A 1 222 ? 12.407 6.126 -7.340 1.00 71.56 222 CYS A CA 1
ATOM 1747 C C . CYS A 1 222 ? 12.606 7.639 -7.239 1.00 71.56 222 CYS A C 1
ATOM 1749 O O . CYS A 1 222 ? 11.650 8.378 -7.013 1.00 71.56 222 CYS A O 1
ATOM 1751 N N . SER A 1 223 ? 13.864 8.072 -7.284 1.00 61.06 223 SER A N 1
ATOM 1752 C CA . SER A 1 223 ? 14.362 9.299 -6.701 1.00 61.06 223 SER A CA 1
ATOM 1753 C C . SER A 1 223 ? 14.088 9.365 -5.194 1.00 61.06 223 SER A C 1
ATOM 1755 O O . SER A 1 223 ? 15.027 9.691 -4.490 1.00 61.06 223 SER A O 1
ATOM 1757 N N . VAL A 1 224 ? 12.905 9.007 -4.655 1.00 52.84 224 VAL A N 1
ATOM 1758 C CA . VAL A 1 224 ? 12.508 9.148 -3.232 1.00 52.84 224 VAL A CA 1
ATOM 1759 C C . VAL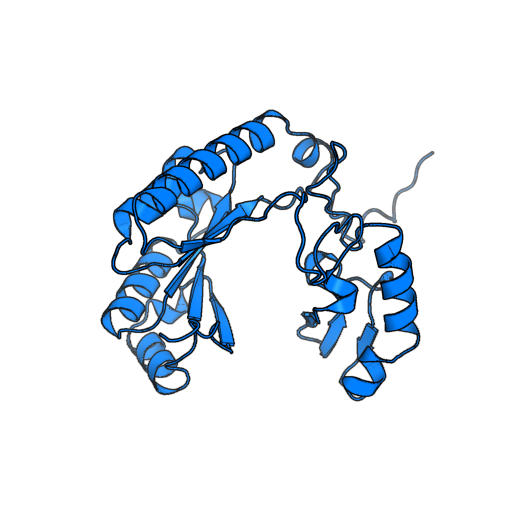 A 1 224 ? 13.629 8.697 -2.289 1.00 52.84 224 VAL A C 1
ATOM 1761 O O . VAL A 1 224 ? 13.999 7.522 -2.253 1.00 52.84 224 VAL A O 1
ATOM 1764 N N . SER A 1 225 ? 14.184 9.648 -1.537 1.00 48.56 225 SER A N 1
ATOM 1765 C CA . SER A 1 225 ? 15.178 9.418 -0.492 1.00 48.56 225 SER A CA 1
ATOM 1766 C C . SER A 1 225 ? 14.597 9.906 0.826 1.00 48.56 225 SER A C 1
ATOM 1768 O O . SER A 1 225 ? 14.381 11.098 1.003 1.00 48.56 225 SER A O 1
ATOM 1770 N N . LEU A 1 226 ? 14.357 8.976 1.750 1.00 46.38 226 LEU A N 1
ATOM 1771 C CA . LEU A 1 226 ? 13.973 9.281 3.134 1.00 46.38 226 LEU A CA 1
ATOM 1772 C C . LEU A 1 226 ? 15.198 9.596 4.017 1.00 46.38 226 LEU A C 1
ATOM 1774 O O . LEU A 1 226 ? 15.058 9.805 5.219 1.00 46.38 226 LEU A O 1
ATOM 1778 N N . LEU A 1 227 ? 16.402 9.568 3.430 1.00 38.84 227 LEU A N 1
ATOM 1779 C CA . LEU A 1 227 ? 17.691 9.567 4.130 1.00 38.84 227 LEU A CA 1
ATOM 1780 C C . LEU A 1 227 ? 18.543 10.815 3.848 1.00 38.84 227 LEU A C 1
ATOM 1782 O O . LEU A 1 227 ? 19.691 10.876 4.281 1.00 38.84 227 LEU A O 1
ATOM 1786 N N . ARG A 1 228 ? 18.030 11.801 3.100 1.00 35.41 228 ARG A N 1
ATOM 1787 C CA . ARG A 1 228 ? 18.750 13.050 2.793 1.00 35.41 228 ARG A CA 1
ATOM 1788 C C . ARG A 1 228 ? 17.830 14.272 2.941 1.00 35.41 228 ARG A C 1
ATOM 1790 O O . ARG A 1 228 ? 16.650 14.139 2.635 1.00 35.41 228 ARG A O 1
ATOM 1797 N N . PRO A 1 229 ? 18.370 15.458 3.297 1.00 34.38 229 PRO A N 1
ATOM 1798 C CA . PRO A 1 229 ? 17.639 16.738 3.330 1.00 34.38 229 PRO A CA 1
ATOM 1799 C C . PRO A 1 229 ? 17.209 17.248 1.940 1.00 34.38 229 PRO A C 1
ATOM 1801 O O . PRO A 1 229 ? 16.648 18.327 1.812 1.00 34.38 229 PRO A O 1
ATOM 1804 N N . HIS A 1 230 ? 17.467 16.476 0.883 1.00 33.06 230 HIS A N 1
ATOM 1805 C CA . HIS A 1 230 ? 16.926 16.706 -0.448 1.00 33.06 230 HIS A CA 1
ATOM 1806 C C . HIS A 1 230 ? 16.012 15.542 -0.778 1.00 33.06 230 HIS A C 1
ATOM 1808 O O . HIS A 1 230 ? 16.440 14.463 -1.205 1.00 33.06 230 HIS A O 1
ATOM 1814 N N . VAL A 1 231 ? 14.744 15.773 -0.482 1.00 34.56 231 VAL A N 1
ATOM 1815 C CA . VAL A 1 231 ? 13.660 14.845 -0.735 1.00 34.56 231 VAL A CA 1
ATOM 1816 C C . VAL A 1 231 ? 13.228 15.034 -2.199 1.00 34.56 231 VAL A C 1
ATOM 1818 O O . VAL A 1 231 ? 13.149 16.165 -2.658 1.00 34.56 231 VAL A O 1
ATOM 1821 N N . PRO A 1 232 ? 12.983 13.974 -2.976 1.00 39.41 232 PRO A N 1
ATOM 1822 C CA . PRO A 1 232 ? 12.683 14.117 -4.404 1.00 39.41 232 PRO A CA 1
ATOM 1823 C C . PRO A 1 232 ? 11.257 13.732 -4.816 1.00 39.41 232 PRO A C 1
ATOM 1825 O O . PRO A 1 232 ? 10.487 13.143 -4.056 1.00 39.41 232 PRO A O 1
ATOM 1828 N N . HIS A 1 233 ? 10.943 14.107 -6.059 1.00 33.06 233 HIS A N 1
ATOM 1829 C CA . HIS A 1 233 ? 9.603 14.278 -6.634 1.00 33.06 233 HIS A CA 1
ATOM 1830 C C . HIS A 1 233 ? 9.322 13.241 -7.720 1.00 33.06 233 HIS A C 1
ATOM 1832 O O . HIS A 1 233 ? 10.236 12.773 -8.402 1.00 33.06 233 HIS A O 1
ATOM 1838 N N . LYS A 1 234 ? 8.042 12.932 -7.930 1.00 33.81 234 LYS A N 1
ATOM 1839 C CA . LYS A 1 234 ? 7.569 12.118 -9.053 1.00 33.81 234 LYS A CA 1
ATOM 1840 C C . LYS A 1 234 ? 7.072 13.039 -10.175 1.00 33.81 234 LYS A C 1
ATOM 1842 O O . LYS A 1 234 ? 5.952 13.528 -10.094 1.00 33.81 234 LYS A O 1
ATOM 1847 N N . PHE A 1 235 ? 7.873 13.268 -11.218 1.00 34.69 235 PHE A N 1
ATOM 1848 C CA . PHE A 1 235 ? 7.367 13.891 -12.448 1.00 34.69 235 PHE A CA 1
ATOM 1849 C C . PHE A 1 235 ? 6.536 12.878 -13.247 1.00 34.69 235 PHE A C 1
ATOM 1851 O O . PHE A 1 235 ? 6.935 11.721 -13.409 1.00 34.69 235 PHE A O 1
ATOM 1858 N N . HIS A 1 236 ? 5.381 13.314 -13.752 1.00 34.59 236 HIS A N 1
ATOM 1859 C CA . HIS A 1 236 ? 4.674 12.634 -14.834 1.00 34.59 236 HIS A CA 1
ATOM 1860 C C . HIS A 1 236 ? 5.320 13.024 -16.171 1.00 34.59 236 HIS A C 1
ATOM 1862 O O . HIS A 1 236 ? 5.756 14.153 -16.364 1.00 34.59 236 HIS A O 1
ATOM 1868 N N . SER A 1 237 ? 5.376 12.085 -17.112 1.00 35.84 237 SER A N 1
ATOM 1869 C CA . SER A 1 237 ? 6.056 12.188 -18.411 1.00 35.84 237 SER A CA 1
ATOM 1870 C C . SER A 1 237 ? 5.459 13.205 -19.404 1.00 35.84 237 SER A C 1
ATOM 1872 O O . SER A 1 237 ? 5.733 13.104 -20.595 1.00 35.84 237 SER A O 1
ATOM 1874 N N . GLN A 1 238 ? 4.627 14.153 -18.963 1.00 33.75 238 GLN A N 1
ATOM 1875 C CA . GLN A 1 238 ? 3.983 15.145 -19.837 1.00 33.75 238 GLN A CA 1
ATOM 1876 C C . GLN A 1 238 ? 4.683 16.515 -19.855 1.00 33.75 238 GLN A C 1
ATOM 1878 O O . GLN A 1 238 ? 4.450 17.282 -20.783 1.00 33.75 238 GLN A O 1
ATOM 1883 N N . ASP A 1 239 ? 5.623 16.786 -18.944 1.00 35.41 239 ASP A N 1
ATOM 1884 C CA . ASP A 1 239 ? 6.288 18.101 -18.864 1.00 35.41 239 ASP A CA 1
ATOM 1885 C C . ASP A 1 239 ? 7.524 18.249 -19.778 1.00 35.41 239 ASP A C 1
ATOM 1887 O O . ASP A 1 239 ? 8.200 19.271 -19.759 1.00 35.41 239 ASP A O 1
ATOM 1891 N N . TRP A 1 240 ? 7.827 17.262 -20.630 1.00 37.47 240 TRP A N 1
ATOM 1892 C CA . TRP A 1 240 ? 8.953 17.342 -21.580 1.00 37.47 240 TRP A CA 1
ATOM 1893 C C . TRP A 1 240 ? 8.661 18.200 -22.826 1.00 37.47 240 TRP A C 1
ATOM 1895 O O . TRP A 1 240 ? 9.570 18.457 -23.612 1.00 37.47 240 TRP A O 1
ATOM 1905 N N . ALA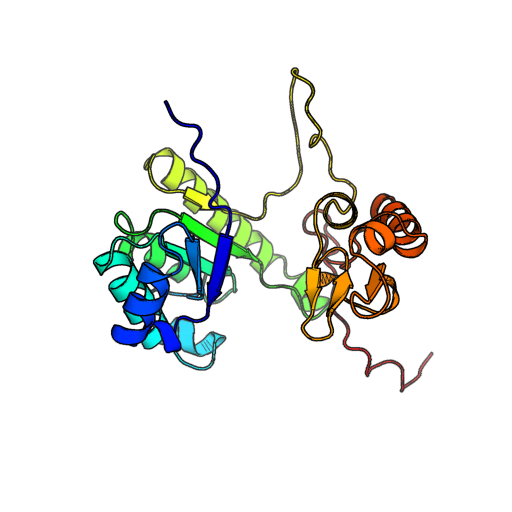 A 1 241 ? 7.414 18.637 -23.037 1.00 27.88 241 ALA A N 1
ATOM 1906 C CA . ALA A 1 241 ? 7.000 19.264 -24.297 1.00 27.88 241 ALA A CA 1
ATOM 1907 C C . ALA A 1 241 ? 7.144 20.798 -24.358 1.00 27.88 241 ALA A C 1
ATOM 1909 O O . ALA A 1 241 ? 7.013 21.370 -25.439 1.00 27.88 241 ALA A O 1
ATOM 1910 N N . HIS A 1 242 ? 7.464 21.476 -23.257 1.00 27.39 242 HIS A N 1
ATOM 1911 C CA . HIS A 1 242 ? 7.726 22.919 -23.245 1.00 27.39 242 HIS A CA 1
ATOM 1912 C C . HIS A 1 242 ? 8.879 23.155 -22.260 1.00 27.39 242 HIS A C 1
ATOM 1914 O O . HIS A 1 242 ? 8.663 23.154 -21.060 1.00 27.39 242 HIS A O 1
ATOM 1920 N N . GLY A 1 243 ? 10.146 23.121 -22.678 1.00 28.73 243 GLY A N 1
ATOM 1921 C CA . GLY A 1 243 ? 10.792 24.236 -23.370 1.00 28.73 243 GLY A CA 1
ATOM 1922 C C . GLY A 1 243 ? 11.197 25.319 -22.359 1.00 28.73 243 GLY A C 1
ATOM 1923 O O . GLY A 1 243 ? 10.391 25.635 -21.494 1.00 28.73 243 GLY A O 1
ATOM 1924 N N . LEU A 1 244 ? 12.386 25.915 -22.556 1.00 25.95 244 LEU A N 1
ATOM 1925 C CA . LEU A 1 244 ? 13.020 27.056 -21.848 1.00 25.95 244 LEU A CA 1
ATOM 1926 C C . LEU A 1 244 ? 14.168 26.606 -20.918 1.00 25.95 244 LEU A C 1
ATOM 1928 O O . LEU A 1 244 ? 13.955 25.832 -19.991 1.00 25.95 244 LEU A O 1
ATOM 1932 N N . THR A 1 245 ? 15.439 26.805 -21.303 1.00 31.94 245 THR A N 1
ATOM 1933 C CA . THR A 1 245 ? 16.249 28.040 -21.122 1.00 31.94 245 THR A CA 1
ATOM 1934 C C . THR A 1 245 ? 16.228 28.568 -19.702 1.00 31.94 245 THR A C 1
ATOM 1936 O O . THR A 1 245 ? 15.137 29.014 -19.287 1.00 31.94 245 THR A O 1
#

pLDDT: mean 80.18, std 22.33, range [25.95, 98.69]

Secondary structure (DSSP, 8-state):
----PPPS-EEEE-STTTTSHHHHHHHHHH-TT-EEEEE-S-SSHHHHHHHHSS-HHHHHHHHHHHHHTT--EEEEEEE-TTTHHHHTHHHHHHTTT--EEEEEEPPP-SHHHHS-HHHHHHHHHHHHHHHHHHHH-TT-EEE--PPP----SS--S-S--SS-THHHH--EE-TT-EEES-GGG-SGGG--EETTTS-HHHHHHSHHHHHHHHHHHHS-TTS--SSSSS------TTGGG----

Radius of gyration: 19.93 Å; chains: 1; bounding box: 49×49×51 Å

Foldseek 3Di:
DDPPPPQPAEAEDCQQQLLPLVSLVVCCVVRVSYEYEHEAAFPPQVLRCVVVVHCNVSSVSSLVSCLVVVGAYEYEHEDDPSRLVGNVVVCVVCPPSHQHYEYEYDQDADQCSQLVPVSVVSVVVSVVVLVVVCVVVVSHHYDYPDAADDDDDDDDDRHGCPFACLLPPHWDQDPQRWIFSDPLLPDPQGTQGHVVVDPPVCSCPDPSSVVNRVVRSVAPRSNADPHDSRGDHDDDPPPPPDDDD